Protein AF-A0A354ZJS5-F1 (afdb_monomer)

pLDDT: mean 84.01, std 10.74, range [46.81, 97.19]

Structure (mmCIF, N/CA/C/O backbone):
data_AF-A0A354ZJS5-F1
#
_entry.id   AF-A0A354ZJS5-F1
#
loop_
_atom_site.group_PDB
_atom_site.id
_atom_site.type_symbol
_atom_site.label_atom_id
_atom_site.label_alt_id
_atom_site.label_comp_id
_atom_site.label_asym_id
_atom_site.label_entity_id
_atom_site.label_seq_id
_atom_site.pdbx_PDB_ins_code
_atom_site.Cartn_x
_atom_site.Cartn_y
_atom_site.Cartn_z
_atom_site.occupancy
_atom_site.B_iso_or_equiv
_atom_site.auth_seq_id
_atom_site.auth_comp_id
_atom_site.auth_asym_id
_atom_site.auth_atom_id
_atom_site.pdbx_PDB_model_num
ATOM 1 N N . GLY A 1 1 ? -18.688 -7.301 24.004 1.00 86.00 1 GLY A N 1
ATOM 2 C CA . GLY A 1 1 ? -18.800 -6.478 22.784 1.00 86.00 1 GLY A CA 1
ATOM 3 C C . GLY A 1 1 ? -17.696 -5.443 22.706 1.00 86.00 1 GLY A C 1
ATOM 4 O O . GLY A 1 1 ? -16.745 -5.647 21.969 1.00 86.00 1 GLY A O 1
ATOM 5 N N . LEU A 1 2 ? -17.778 -4.375 23.506 1.00 87.94 2 LEU A N 1
ATOM 6 C CA . LEU A 1 2 ? -16.894 -3.200 23.399 1.00 87.94 2 LEU A CA 1
ATOM 7 C C . LEU A 1 2 ? -15.393 -3.499 23.567 1.00 87.94 2 LEU A C 1
ATOM 9 O O . LEU A 1 2 ? -14.590 -3.018 22.778 1.00 87.94 2 LEU A O 1
ATOM 13 N N . ASN A 1 3 ? -15.011 -4.369 24.509 1.00 90.00 3 ASN A N 1
ATOM 14 C CA . ASN A 1 3 ? -13.605 -4.773 24.664 1.00 90.00 3 ASN A CA 1
ATOM 15 C C . ASN A 1 3 ? -13.059 -5.526 23.438 1.00 90.00 3 ASN A C 1
ATOM 17 O O . ASN A 1 3 ? -11.887 -5.390 23.106 1.00 90.00 3 ASN A O 1
ATOM 21 N N . GLN A 1 4 ? -13.902 -6.301 22.745 1.00 92.38 4 GLN A N 1
ATOM 22 C CA . GLN A 1 4 ? -13.504 -6.960 21.498 1.00 92.38 4 GLN A CA 1
ATOM 23 C C . GLN A 1 4 ? -13.421 -5.952 20.349 1.00 92.38 4 GLN A C 1
ATOM 25 O O . GLN A 1 4 ? -12.479 -6.008 19.574 1.00 92.38 4 GLN A O 1
ATOM 30 N N . ALA A 1 5 ? -14.358 -5.006 20.270 1.00 92.56 5 ALA A N 1
ATOM 31 C CA . ALA A 1 5 ? -14.313 -3.923 19.291 1.00 92.56 5 ALA A CA 1
ATOM 32 C C . ALA A 1 5 ? -13.047 -3.058 19.429 1.00 92.56 5 ALA A C 1
ATOM 34 O O . ALA A 1 5 ? -12.446 -2.692 18.425 1.00 92.56 5 ALA A O 1
ATOM 35 N N . SER A 1 6 ? -12.607 -2.785 20.663 1.00 93.31 6 SER A N 1
ATOM 36 C CA . SER A 1 6 ? -11.348 -2.079 20.930 1.00 93.31 6 SER A CA 1
ATOM 37 C C . SER A 1 6 ? -10.135 -2.870 20.426 1.00 93.31 6 SER A C 1
ATOM 39 O O . SER A 1 6 ? -9.299 -2.314 19.720 1.00 93.31 6 SER A O 1
ATOM 41 N N . ARG A 1 7 ? -10.083 -4.187 20.682 1.00 94.69 7 ARG A N 1
ATOM 42 C CA . ARG A 1 7 ? -9.035 -5.062 20.123 1.00 94.69 7 ARG A CA 1
ATOM 43 C C . ARG A 1 7 ? -9.043 -5.078 18.595 1.00 94.69 7 ARG A C 1
ATOM 45 O O . ARG A 1 7 ? -8.008 -4.853 17.991 1.00 94.69 7 ARG A O 1
ATOM 52 N N . ASN A 1 8 ? -10.212 -5.230 17.974 1.00 92.62 8 ASN A N 1
ATOM 53 C CA . ASN A 1 8 ? -10.334 -5.190 16.515 1.00 92.62 8 ASN A CA 1
ATOM 54 C C . ASN A 1 8 ? -9.841 -3.850 15.931 1.00 92.62 8 ASN A C 1
ATOM 56 O O . ASN A 1 8 ? -9.235 -3.822 14.864 1.00 92.62 8 ASN A O 1
ATOM 60 N N . ALA A 1 9 ? -10.110 -2.732 16.616 1.00 93.75 9 ALA A N 1
ATOM 61 C CA . ALA A 1 9 ? -9.612 -1.419 16.215 1.00 93.75 9 ALA A CA 1
ATOM 62 C C . ALA A 1 9 ? -8.082 -1.314 16.355 1.00 93.75 9 ALA A C 1
ATOM 64 O O . ALA A 1 9 ? -7.443 -0.741 15.478 1.00 93.75 9 ALA A O 1
ATOM 65 N N . GLN A 1 10 ? -7.495 -1.898 17.407 1.00 95.12 10 GLN A N 1
ATOM 66 C CA . GLN A 1 10 ? -6.039 -1.983 17.590 1.00 95.12 10 GLN A CA 1
ATOM 67 C C . GLN A 1 10 ? -5.378 -2.838 16.502 1.00 95.12 10 GLN A C 1
ATOM 69 O O . GLN A 1 10 ? -4.413 -2.385 15.894 1.00 95.12 10 GLN A O 1
ATOM 74 N N . ASP A 1 11 ? -5.940 -4.009 16.189 1.00 95.38 11 ASP A N 1
ATOM 75 C CA . ASP A 1 11 ? -5.469 -4.863 15.089 1.00 95.38 11 ASP A CA 1
ATOM 76 C C . ASP A 1 11 ? -5.532 -4.112 13.748 1.00 95.38 11 ASP A C 1
ATOM 78 O O . ASP A 1 11 ? -4.621 -4.191 12.924 1.00 95.38 11 ASP A O 1
ATOM 82 N N . GLY A 1 12 ? -6.592 -3.318 13.558 1.00 93.62 12 GLY A N 1
ATOM 83 C CA . GLY A 1 12 ? -6.738 -2.398 12.436 1.00 93.62 12 GLY A CA 1
ATOM 84 C C . GLY A 1 12 ? -5.621 -1.358 12.354 1.00 93.62 12 GLY A C 1
ATOM 85 O O . GLY A 1 12 ? -5.072 -1.144 11.276 1.00 93.62 12 GLY A O 1
ATOM 86 N N . ILE A 1 13 ? -5.252 -0.734 13.477 1.00 95.12 13 ILE A N 1
ATOM 87 C CA . ILE A 1 13 ? -4.124 0.208 13.535 1.00 95.12 13 ILE A CA 1
ATOM 88 C C . ILE A 1 13 ? -2.819 -0.503 13.172 1.00 95.12 13 ILE A C 1
ATOM 90 O O . ILE A 1 13 ? -2.079 0.010 12.338 1.00 95.12 13 ILE A O 1
ATOM 94 N N . SER A 1 14 ? -2.549 -1.684 13.734 1.00 96.50 14 SER A N 1
ATOM 95 C CA . SER A 1 14 ? -1.330 -2.440 13.425 1.00 96.50 14 SER A CA 1
ATOM 96 C C . SER A 1 14 ? -1.227 -2.790 11.940 1.00 96.50 14 SER A C 1
ATOM 98 O O . SER A 1 14 ? -0.174 -2.585 11.342 1.00 96.50 14 SER A O 1
ATOM 100 N N . LEU A 1 15 ? -2.329 -3.223 11.318 1.00 94.62 15 LEU A N 1
ATOM 101 C CA . LEU A 1 15 ? -2.391 -3.465 9.874 1.00 94.62 15 LEU A CA 1
ATOM 102 C C . LEU A 1 15 ? -2.063 -2.196 9.075 1.00 94.62 15 LEU A C 1
ATOM 104 O O . LEU A 1 15 ? -1.259 -2.234 8.142 1.00 94.62 15 LEU A O 1
ATOM 108 N N . LEU A 1 16 ? -2.673 -1.064 9.439 1.00 94.06 16 LEU A N 1
ATOM 109 C CA . LEU A 1 16 ? -2.451 0.205 8.744 1.00 94.06 16 LEU A CA 1
ATOM 110 C C . LEU A 1 16 ? -1.022 0.724 8.915 1.00 94.06 16 LEU A C 1
ATOM 112 O O . LEU A 1 16 ? -0.477 1.288 7.972 1.00 94.06 16 LEU A O 1
ATOM 116 N N . GLN A 1 17 ? -0.402 0.500 10.074 1.00 95.62 17 GLN A N 1
ATOM 117 C CA . GLN A 1 17 ? 0.999 0.841 10.322 1.00 95.62 17 GLN A CA 1
ATOM 118 C C . GLN A 1 17 ? 1.952 -0.014 9.481 1.00 95.62 17 GLN A C 1
ATOM 120 O O . GLN A 1 17 ? 2.932 0.511 8.958 1.00 95.62 17 GLN A O 1
ATOM 125 N N . THR A 1 18 ? 1.656 -1.306 9.291 1.00 96.00 18 THR A N 1
ATOM 126 C CA . THR A 1 18 ? 2.422 -2.160 8.367 1.00 96.00 18 THR A CA 1
ATOM 127 C C . THR A 1 18 ? 2.348 -1.626 6.936 1.00 96.00 18 THR A C 1
ATOM 129 O O . THR A 1 18 ? 3.382 -1.475 6.285 1.00 96.00 18 THR A O 1
ATOM 132 N N . ALA A 1 19 ? 1.149 -1.271 6.463 1.00 94.56 19 ALA A N 1
ATOM 133 C CA . ALA A 1 19 ? 0.982 -0.669 5.142 1.00 94.56 19 ALA A CA 1
ATOM 134 C C . ALA A 1 19 ? 1.698 0.688 5.024 1.00 94.56 19 ALA A C 1
ATOM 136 O O . ALA A 1 19 ? 2.380 0.943 4.034 1.00 94.56 19 ALA A O 1
ATOM 137 N N . GLU A 1 20 ? 1.586 1.558 6.030 1.00 94.88 20 GLU A N 1
ATOM 138 C CA . GLU A 1 20 ? 2.219 2.877 6.002 1.00 94.88 20 GLU A CA 1
ATOM 139 C C . GLU A 1 20 ? 3.751 2.803 6.035 1.00 94.88 20 GLU A C 1
ATOM 141 O O . GLU A 1 20 ? 4.402 3.558 5.311 1.00 94.88 20 GLU A O 1
ATOM 146 N N . GLY A 1 21 ? 4.329 1.864 6.790 1.00 96.06 21 GLY A N 1
ATOM 147 C CA . GLY A 1 21 ? 5.772 1.610 6.783 1.00 96.06 21 GLY A CA 1
ATOM 148 C C . GLY A 1 21 ? 6.278 1.193 5.399 1.00 96.06 21 GLY A C 1
ATOM 149 O O . GLY A 1 21 ? 7.235 1.770 4.886 1.00 96.06 21 GLY A O 1
ATOM 150 N N . ALA A 1 22 ? 5.579 0.270 4.736 1.00 95.88 22 ALA A N 1
ATOM 151 C CA . ALA A 1 22 ? 5.908 -0.135 3.368 1.00 95.88 22 ALA A CA 1
ATOM 152 C C . ALA A 1 22 ? 5.774 1.023 2.354 1.00 95.88 22 ALA A C 1
ATOM 154 O O . ALA A 1 22 ? 6.604 1.187 1.453 1.00 95.88 22 ALA A O 1
ATOM 155 N N . LEU A 1 23 ? 4.767 1.887 2.519 1.00 95.31 23 LEU A N 1
ATOM 156 C CA . LEU A 1 23 ? 4.601 3.080 1.681 1.00 95.31 23 LEU A CA 1
ATOM 157 C C . LEU A 1 23 ? 5.647 4.161 1.960 1.00 95.31 23 LEU A C 1
ATOM 159 O O . LEU A 1 23 ? 5.976 4.936 1.060 1.00 95.31 23 LEU A O 1
ATOM 163 N N . GLN A 1 24 ? 6.185 4.230 3.176 1.00 96.00 24 GLN A N 1
ATOM 164 C CA . GLN A 1 24 ? 7.304 5.108 3.491 1.00 96.00 24 GLN A CA 1
ATOM 165 C C . GLN A 1 24 ? 8.573 4.672 2.750 1.00 96.00 24 GLN A C 1
ATOM 167 O O . GLN A 1 24 ? 9.229 5.525 2.153 1.00 96.00 24 GLN A O 1
ATOM 172 N N . GLU A 1 25 ? 8.870 3.372 2.700 1.00 96.25 25 GLU A N 1
ATOM 173 C CA . GLU A 1 25 ? 9.986 2.849 1.899 1.00 96.25 25 GLU A CA 1
ATOM 174 C C . GLU A 1 25 ? 9.776 3.102 0.403 1.00 96.25 25 GLU A C 1
ATOM 176 O O . GLU A 1 25 ? 10.657 3.636 -0.273 1.00 96.25 25 GLU A O 1
ATOM 181 N N . THR A 1 26 ? 8.565 2.848 -0.103 1.00 94.75 26 THR A N 1
ATOM 182 C CA . THR A 1 26 ? 8.203 3.155 -1.498 1.00 94.75 26 THR A CA 1
ATOM 183 C C . THR A 1 26 ? 8.409 4.640 -1.819 1.00 94.75 26 THR A C 1
ATOM 185 O O . THR A 1 26 ? 8.944 4.987 -2.872 1.00 94.75 26 THR A O 1
ATOM 188 N N . HIS A 1 27 ? 8.036 5.540 -0.901 1.00 95.69 27 HIS A N 1
ATOM 189 C CA . HIS A 1 27 ? 8.258 6.977 -1.059 1.00 95.69 27 HIS A CA 1
ATOM 190 C C . HIS A 1 27 ? 9.752 7.326 -1.117 1.00 95.69 27 HIS A C 1
ATOM 192 O O . HIS A 1 27 ? 10.157 8.084 -1.997 1.00 95.69 27 HIS A O 1
ATOM 198 N N . SER A 1 28 ? 10.577 6.766 -0.228 1.00 97.19 28 SER A N 1
ATOM 199 C CA . SER A 1 28 ? 12.034 6.970 -0.231 1.00 97.19 28 SER A CA 1
ATOM 200 C C . SER A 1 28 ? 12.675 6.486 -1.536 1.00 97.19 28 SER A C 1
ATOM 202 O O . SER A 1 28 ? 13.492 7.197 -2.124 1.00 97.19 28 SER A O 1
ATOM 204 N N . ILE A 1 29 ? 12.249 5.325 -2.044 1.00 95.81 29 ILE A N 1
ATOM 205 C CA . ILE A 1 29 ? 12.716 4.786 -3.326 1.00 95.81 29 ILE A CA 1
ATOM 206 C C . ILE A 1 29 ? 12.316 5.705 -4.485 1.00 95.81 29 ILE A C 1
ATOM 208 O O . ILE A 1 29 ? 13.142 6.010 -5.344 1.00 95.81 29 ILE A O 1
ATOM 212 N N . LEU A 1 30 ? 11.078 6.202 -4.503 1.00 94.56 30 LEU A N 1
ATOM 213 C CA . LEU A 1 30 ? 10.619 7.141 -5.529 1.00 94.56 30 LEU A CA 1
ATOM 214 C C . LEU A 1 30 ? 11.406 8.458 -5.509 1.00 94.56 30 LEU A C 1
ATOM 216 O O . LEU A 1 30 ? 11.734 8.983 -6.573 1.00 94.56 30 LEU A O 1
ATOM 220 N N . GLN A 1 31 ? 11.755 8.977 -4.328 1.00 96.69 31 GLN A N 1
ATOM 221 C CA . GLN A 1 31 ? 12.630 10.150 -4.225 1.00 96.69 31 GLN A CA 1
ATOM 222 C C . GLN A 1 31 ? 14.022 9.855 -4.789 1.00 96.69 31 GLN A C 1
ATOM 224 O O . GLN A 1 31 ? 14.535 10.647 -5.578 1.00 96.69 31 GLN A O 1
ATOM 229 N N . ARG A 1 32 ? 14.595 8.685 -4.486 1.00 96.94 32 ARG A N 1
ATOM 230 C CA . ARG A 1 32 ? 15.877 8.266 -5.063 1.00 96.94 32 ARG A CA 1
ATOM 231 C C . ARG A 1 32 ? 15.808 8.136 -6.588 1.00 96.94 32 ARG A C 1
ATOM 233 O O . ARG A 1 32 ? 16.681 8.645 -7.284 1.00 96.94 32 ARG A O 1
ATOM 240 N N . MET A 1 33 ? 14.748 7.535 -7.132 1.00 93.88 33 MET A N 1
ATOM 241 C CA . MET A 1 33 ? 14.539 7.478 -8.586 1.00 93.88 33 MET A CA 1
ATOM 242 C C . MET A 1 33 ? 14.420 8.875 -9.202 1.00 93.88 33 MET A C 1
ATOM 244 O O . MET A 1 33 ? 14.921 9.107 -10.300 1.00 93.88 33 MET A O 1
ATOM 248 N N . ARG A 1 34 ? 13.782 9.821 -8.503 1.00 94.94 34 ARG A N 1
ATOM 249 C CA . ARG A 1 34 ? 13.685 11.216 -8.948 1.00 94.94 34 ARG A CA 1
ATOM 250 C C . ARG A 1 34 ? 15.055 11.886 -8.997 1.00 94.94 34 ARG A C 1
ATOM 252 O O . ARG A 1 34 ? 15.329 12.590 -9.962 1.00 94.94 34 ARG A O 1
ATOM 259 N N . GLU A 1 35 ? 15.910 11.669 -8.000 1.00 95.50 35 GLU A N 1
ATOM 260 C CA . GLU A 1 35 ? 17.292 12.171 -8.006 1.00 95.50 35 GLU A CA 1
ATOM 261 C C . GLU A 1 35 ? 18.072 11.646 -9.214 1.00 95.50 35 GLU A C 1
ATOM 263 O O . GLU A 1 35 ? 18.680 12.428 -9.942 1.00 95.50 35 GLU A O 1
ATOM 268 N N . LEU A 1 36 ? 17.989 10.339 -9.471 1.00 93.81 36 LEU A N 1
ATOM 269 C CA . LEU A 1 36 ? 18.627 9.693 -10.619 1.00 93.81 36 LEU A CA 1
ATOM 270 C C . LEU A 1 36 ? 18.089 10.224 -11.952 1.00 93.81 36 LEU A C 1
ATOM 272 O O . LEU A 1 36 ? 18.859 10.491 -12.872 1.00 93.81 36 LEU A O 1
ATOM 276 N N . ALA A 1 37 ? 16.776 10.440 -12.053 1.00 92.06 37 ALA A N 1
ATOM 277 C CA . ALA A 1 37 ? 16.166 11.031 -13.238 1.00 92.06 37 ALA A CA 1
ATOM 278 C C . ALA A 1 37 ? 16.632 12.481 -13.453 1.00 92.06 37 ALA A C 1
ATOM 280 O O . ALA A 1 37 ? 16.954 12.853 -14.575 1.00 92.06 37 ALA A O 1
ATOM 281 N N . VAL A 1 38 ? 16.748 13.288 -12.393 1.00 93.75 38 VAL A N 1
ATOM 282 C CA . VAL A 1 38 ? 17.302 14.653 -12.472 1.00 93.75 38 VAL A CA 1
ATOM 283 C C . VAL A 1 38 ? 18.774 14.634 -12.885 1.00 93.75 38 VAL A C 1
ATOM 285 O O . VAL A 1 38 ? 19.176 15.434 -13.727 1.00 93.75 38 VAL A O 1
ATOM 288 N N . GLN A 1 39 ? 19.568 13.703 -12.354 1.00 93.38 39 GLN A N 1
ATOM 289 C CA . GLN A 1 39 ? 20.956 13.514 -12.770 1.00 93.38 39 GLN A CA 1
ATOM 290 C C . GLN A 1 39 ? 21.035 13.151 -14.260 1.00 93.38 39 GLN A C 1
ATOM 292 O O . GLN A 1 39 ? 21.781 13.784 -15.004 1.00 93.38 39 GLN A O 1
ATOM 297 N N . SER A 1 40 ? 20.220 12.194 -14.712 1.00 91.69 40 SER A N 1
ATOM 298 C CA . SER A 1 40 ? 20.164 11.767 -16.115 1.00 91.69 40 SER A CA 1
ATOM 299 C C . SER A 1 40 ? 19.605 12.841 -17.058 1.00 91.69 40 SER A C 1
ATOM 301 O O . SER A 1 40 ? 19.876 12.811 -18.258 1.00 91.69 40 SER A O 1
ATOM 303 N N . ALA A 1 41 ? 18.841 13.811 -16.545 1.00 91.06 41 ALA A N 1
ATOM 304 C CA . ALA A 1 41 ? 18.304 14.924 -17.329 1.00 91.06 41 ALA A CA 1
ATOM 305 C C . ALA A 1 41 ? 19.359 15.980 -17.689 1.00 91.06 41 ALA A C 1
ATOM 307 O O . ALA A 1 41 ? 19.122 16.776 -18.595 1.00 91.06 41 ALA A O 1
ATOM 308 N N . SER A 1 42 ? 20.515 15.991 -17.018 1.00 89.06 42 SER A N 1
ATOM 309 C CA . SER A 1 42 ? 21.598 16.922 -17.337 1.00 89.06 42 SER A CA 1
ATOM 310 C C . SER A 1 42 ? 22.260 16.580 -18.676 1.00 89.06 42 SER A C 1
ATOM 312 O O . SER A 1 42 ? 22.568 15.422 -18.966 1.00 89.06 42 SER A O 1
ATOM 314 N N . ASP A 1 43 ? 22.551 17.601 -19.481 1.00 86.69 43 ASP A N 1
ATOM 315 C CA . ASP A 1 43 ? 23.244 17.449 -20.769 1.00 86.69 43 ASP A CA 1
ATOM 316 C C . ASP A 1 43 ? 24.741 17.131 -20.614 1.00 86.69 43 ASP A C 1
ATOM 318 O O . ASP A 1 43 ? 25.397 16.727 -21.568 1.00 86.69 43 ASP A O 1
ATOM 322 N N . THR A 1 44 ? 25.288 17.273 -19.404 1.00 87.00 44 THR A N 1
ATOM 323 C CA . THR A 1 44 ? 26.682 16.924 -19.085 1.00 87.00 44 THR A CA 1
ATOM 324 C C . THR A 1 44 ? 26.923 15.420 -18.945 1.00 87.00 44 THR A C 1
ATOM 326 O O . THR A 1 44 ? 28.072 15.005 -18.832 1.00 87.00 44 THR A O 1
ATOM 329 N N . VAL A 1 45 ? 25.859 14.615 -18.874 1.00 89.31 45 VAL A N 1
ATOM 330 C CA . VAL A 1 45 ? 25.923 13.162 -18.666 1.00 89.31 45 VAL A CA 1
ATOM 331 C C . VAL A 1 45 ? 25.974 12.453 -20.019 1.00 89.31 45 VAL A C 1
ATOM 333 O O . VAL A 1 45 ? 25.202 12.775 -20.925 1.00 89.31 45 VAL A O 1
ATOM 336 N N . THR A 1 46 ? 26.887 11.491 -20.169 1.00 89.19 46 THR A N 1
ATOM 337 C CA . THR A 1 46 ? 27.050 10.742 -21.424 1.00 89.19 46 THR A CA 1
ATOM 338 C C . THR A 1 46 ? 25.956 9.688 -21.600 1.00 89.19 46 THR A C 1
ATOM 340 O O . THR A 1 46 ? 25.259 9.327 -20.652 1.00 89.19 46 THR A O 1
ATOM 343 N N . LYS A 1 47 ? 25.781 9.173 -22.821 1.00 86.25 47 LYS A N 1
ATOM 344 C CA . LYS A 1 47 ? 24.794 8.118 -23.100 1.00 86.25 47 LYS A CA 1
ATOM 345 C C . LYS A 1 47 ? 25.078 6.856 -22.283 1.00 86.25 47 LYS A C 1
ATOM 347 O O . LYS A 1 47 ? 24.150 6.233 -21.772 1.00 86.25 47 LYS A O 1
ATOM 352 N N . GLU A 1 48 ? 26.352 6.505 -22.159 1.00 87.69 48 GLU A N 1
ATOM 353 C CA . GLU A 1 48 ? 26.840 5.368 -21.390 1.00 87.69 48 GLU A CA 1
ATOM 354 C C . GLU A 1 48 ? 26.510 5.543 -19.903 1.00 87.69 48 GLU A C 1
ATOM 356 O O . GLU A 1 48 ? 25.931 4.644 -19.295 1.00 87.69 48 GLU A O 1
ATOM 361 N N . ASP A 1 49 ? 26.757 6.730 -19.343 1.00 89.75 49 ASP A N 1
ATOM 362 C CA . ASP A 1 49 ? 26.414 7.035 -17.949 1.00 89.75 49 ASP A CA 1
ATOM 363 C C . ASP A 1 49 ? 24.897 6.969 -17.710 1.00 89.75 49 ASP A C 1
ATOM 365 O O . ASP A 1 49 ? 24.445 6.398 -16.715 1.00 89.75 49 ASP A O 1
ATOM 369 N N . ARG A 1 50 ? 24.081 7.494 -18.640 1.00 87.56 50 ARG A N 1
ATOM 370 C CA . ARG A 1 50 ? 22.614 7.387 -18.543 1.00 87.56 50 ARG A CA 1
ATOM 371 C C . ARG A 1 50 ? 22.141 5.931 -18.587 1.00 87.56 50 ARG A C 1
ATOM 373 O O . ARG A 1 50 ? 21.138 5.603 -17.956 1.00 87.56 50 ARG A O 1
ATOM 380 N N . ALA A 1 51 ? 22.840 5.055 -19.310 1.00 85.62 51 ALA A N 1
ATOM 381 C CA . ALA A 1 51 ? 22.527 3.629 -19.341 1.00 85.62 51 ALA A CA 1
ATOM 382 C C . ALA A 1 51 ? 22.839 2.935 -18.002 1.00 85.62 51 ALA A C 1
ATOM 384 O O . ALA A 1 51 ? 22.080 2.062 -17.583 1.00 85.62 51 ALA A O 1
ATOM 385 N N . GLU A 1 52 ? 23.896 3.339 -17.294 1.00 88.50 52 GLU A N 1
ATOM 386 C CA . GLU A 1 52 ? 24.172 2.834 -15.940 1.00 88.50 52 GLU A CA 1
ATOM 387 C C . GLU A 1 52 ? 23.151 3.355 -14.918 1.00 88.50 52 GLU A C 1
ATOM 389 O O . GLU A 1 52 ? 22.615 2.571 -14.133 1.00 88.50 52 GLU A O 1
ATOM 394 N N . ILE A 1 53 ? 22.783 4.640 -14.988 1.00 89.25 53 ILE A N 1
ATOM 395 C CA . ILE A 1 53 ? 21.709 5.208 -14.154 1.00 89.25 53 ILE A CA 1
ATOM 396 C C . ILE A 1 53 ? 20.388 4.461 -14.391 1.00 89.25 53 ILE A C 1
ATOM 398 O O . ILE A 1 53 ? 19.661 4.155 -13.445 1.00 89.25 53 ILE A O 1
ATOM 402 N N . GLN A 1 54 ? 20.082 4.109 -15.642 1.00 86.81 54 GLN A N 1
ATOM 403 C CA . GLN A 1 54 ? 18.892 3.329 -15.977 1.00 86.81 54 GLN A CA 1
ATOM 404 C C . GLN A 1 54 ? 18.874 1.961 -15.287 1.00 86.81 54 GLN A C 1
ATOM 406 O O . GLN A 1 54 ? 17.807 1.507 -14.873 1.00 86.81 54 GLN A O 1
ATOM 411 N N . LYS A 1 55 ? 20.025 1.296 -15.130 1.00 86.06 55 LYS A N 1
ATOM 412 C CA . LYS A 1 55 ? 20.091 0.023 -14.396 1.00 86.06 55 LYS A CA 1
ATOM 413 C C . LYS A 1 55 ? 19.722 0.208 -12.926 1.00 86.06 55 LYS A C 1
ATOM 415 O O . LYS A 1 55 ? 18.987 -0.619 -12.391 1.00 86.06 55 LYS A O 1
ATOM 420 N N . GLU A 1 56 ? 20.167 1.296 -12.296 1.00 92.56 56 GLU A N 1
ATOM 421 C CA . GLU A 1 56 ? 19.778 1.633 -10.919 1.00 92.56 56 GLU A CA 1
ATOM 422 C C . GLU A 1 56 ? 18.268 1.909 -10.834 1.00 92.56 56 GLU A C 1
ATOM 424 O O . GLU A 1 56 ? 17.585 1.323 -9.998 1.00 92.56 56 GLU A O 1
ATOM 429 N N . VAL A 1 57 ? 17.708 2.699 -11.757 1.00 88.75 57 VAL A N 1
ATOM 430 C CA . VAL A 1 57 ? 16.254 2.954 -11.829 1.00 88.75 57 VAL A CA 1
ATOM 431 C C . VAL A 1 57 ? 15.453 1.658 -12.022 1.00 88.75 57 VAL A C 1
ATOM 433 O O . VAL A 1 57 ? 14.417 1.467 -11.378 1.00 88.75 57 VAL A O 1
ATOM 436 N N . ASN A 1 58 ? 15.939 0.728 -12.847 1.00 86.12 58 ASN A N 1
ATOM 437 C CA . ASN A 1 58 ? 15.307 -0.579 -13.041 1.00 86.12 58 ASN A CA 1
ATOM 438 C C . ASN A 1 58 ? 15.329 -1.416 -11.754 1.00 86.12 58 ASN A C 1
ATOM 440 O O . ASN A 1 58 ? 14.312 -2.012 -11.398 1.00 86.12 58 ASN A O 1
ATOM 444 N N . ALA A 1 59 ? 16.452 -1.435 -11.031 1.00 86.44 59 ALA A N 1
ATOM 445 C CA . ALA A 1 59 ? 16.563 -2.144 -9.757 1.00 86.44 59 ALA A CA 1
ATOM 446 C C . ALA A 1 59 ? 15.609 -1.567 -8.697 1.00 86.44 59 ALA A C 1
ATOM 448 O O . ALA A 1 59 ? 14.905 -2.315 -8.024 1.00 86.44 59 ALA A O 1
ATOM 449 N N . LEU A 1 60 ? 15.514 -0.238 -8.607 1.00 92.12 60 LEU A N 1
ATOM 450 C CA . LEU A 1 60 ? 14.576 0.443 -7.709 1.00 92.12 60 LEU A CA 1
ATOM 451 C C . LEU A 1 60 ? 13.114 0.146 -8.070 1.00 92.12 60 LEU A C 1
ATOM 453 O O . LEU A 1 60 ? 12.279 -0.039 -7.188 1.00 92.12 60 LEU A O 1
ATOM 457 N N . THR A 1 61 ? 12.802 0.032 -9.360 1.00 88.50 61 THR A N 1
ATOM 458 C CA . THR A 1 61 ? 11.462 -0.351 -9.827 1.00 88.50 61 THR A CA 1
ATOM 459 C C . THR A 1 61 ? 11.106 -1.787 -9.426 1.00 88.50 61 THR A C 1
ATOM 461 O O . THR A 1 61 ? 9.978 -2.052 -9.007 1.00 88.50 61 THR A O 1
ATOM 464 N N . ILE A 1 62 ? 12.064 -2.717 -9.515 1.00 86.50 62 ILE A N 1
ATOM 465 C CA . ILE A 1 62 ? 11.890 -4.094 -9.027 1.00 86.50 62 ILE A CA 1
ATOM 466 C C . ILE A 1 62 ? 11.637 -4.092 -7.519 1.00 86.50 62 ILE A C 1
ATOM 468 O O . ILE A 1 62 ? 10.742 -4.797 -7.057 1.00 86.50 62 ILE A O 1
ATOM 472 N N . GLU A 1 63 ? 12.364 -3.269 -6.765 1.00 91.00 63 GLU A N 1
ATOM 473 C CA . GLU A 1 63 ? 12.176 -3.168 -5.319 1.00 91.00 63 GLU A CA 1
ATOM 474 C C . GLU A 1 63 ? 10.794 -2.608 -4.947 1.00 91.00 63 GLU A C 1
ATOM 476 O O . GLU A 1 63 ? 10.137 -3.156 -4.065 1.00 91.00 63 GLU A O 1
ATOM 481 N N . ILE A 1 64 ? 10.282 -1.598 -5.665 1.00 91.19 64 ILE A N 1
ATOM 482 C CA . ILE A 1 64 ? 8.896 -1.118 -5.492 1.00 91.19 64 ILE A CA 1
ATOM 483 C C . ILE A 1 64 ? 7.895 -2.258 -5.721 1.00 91.19 64 ILE A C 1
ATOM 485 O O . ILE A 1 64 ? 6.962 -2.433 -4.934 1.00 91.19 64 ILE A O 1
ATOM 489 N N . ARG A 1 65 ? 8.087 -3.054 -6.782 1.00 87.75 65 ARG A N 1
ATOM 490 C CA . ARG A 1 65 ? 7.217 -4.202 -7.070 1.00 87.75 65 ARG A CA 1
ATOM 491 C C . ARG A 1 65 ? 7.259 -5.223 -5.937 1.00 87.75 65 ARG A C 1
ATOM 493 O O . ARG A 1 65 ? 6.200 -5.637 -5.479 1.00 87.75 65 ARG A O 1
ATOM 500 N N . ARG A 1 66 ? 8.455 -5.563 -5.451 1.00 88.62 66 ARG A N 1
ATOM 501 C CA . ARG A 1 66 ? 8.659 -6.486 -4.330 1.00 88.62 66 ARG A CA 1
ATOM 502 C C . ARG A 1 66 ? 7.950 -6.001 -3.065 1.00 88.62 66 ARG A C 1
ATOM 504 O O . ARG A 1 66 ? 7.228 -6.766 -2.439 1.00 88.62 66 ARG A O 1
ATOM 511 N N . ILE A 1 67 ? 8.087 -4.721 -2.712 1.00 92.56 67 ILE A N 1
ATOM 512 C CA . ILE A 1 67 ? 7.370 -4.133 -1.569 1.00 92.56 67 ILE A CA 1
ATOM 513 C C . ILE A 1 67 ? 5.854 -4.259 -1.766 1.00 92.56 67 ILE A C 1
ATOM 515 O O . ILE A 1 67 ? 5.148 -4.645 -0.837 1.00 92.56 67 ILE A O 1
ATOM 519 N N . SER A 1 68 ? 5.340 -3.984 -2.965 1.00 90.25 68 SER A N 1
ATOM 520 C CA . SER A 1 68 ? 3.906 -4.097 -3.251 1.00 90.25 68 SER A CA 1
ATOM 521 C C . SER A 1 68 ? 3.378 -5.537 -3.136 1.00 90.25 68 SER A C 1
ATOM 523 O O . SER A 1 68 ? 2.292 -5.732 -2.586 1.00 90.25 68 SER A O 1
ATOM 525 N N . THR A 1 69 ? 4.130 -6.541 -3.603 1.00 88.50 69 THR A N 1
ATOM 526 C CA . THR A 1 69 ? 3.696 -7.952 -3.621 1.00 88.50 69 THR A CA 1
ATOM 527 C C . THR A 1 69 ? 3.922 -8.694 -2.309 1.00 88.50 69 THR A C 1
ATOM 529 O O . THR A 1 69 ? 3.125 -9.571 -1.968 1.00 88.50 69 THR A O 1
ATOM 532 N N . ASP A 1 70 ? 4.989 -8.353 -1.584 1.00 90.75 70 ASP A N 1
ATOM 533 C CA . ASP A 1 70 ? 5.430 -9.079 -0.388 1.00 90.75 70 ASP A CA 1
ATOM 534 C C . ASP A 1 70 ? 4.881 -8.464 0.907 1.00 90.75 70 ASP A C 1
ATOM 536 O O . ASP A 1 70 ? 4.924 -9.100 1.959 1.00 90.75 70 ASP A O 1
ATOM 540 N N . THR A 1 71 ? 4.366 -7.227 0.867 1.00 93.56 71 THR A N 1
ATOM 541 C CA . THR A 1 71 ? 3.777 -6.592 2.054 1.00 93.56 71 THR A CA 1
ATOM 542 C C . THR A 1 71 ? 2.446 -7.250 2.398 1.00 93.56 71 THR A C 1
ATOM 544 O O . THR A 1 71 ? 1.407 -6.989 1.778 1.00 93.56 71 THR A O 1
ATOM 547 N N . GLU A 1 72 ? 2.475 -8.059 3.452 1.00 93.25 72 GLU A N 1
ATOM 548 C CA . GLU A 1 72 ? 1.307 -8.727 4.002 1.00 93.25 72 GLU A CA 1
ATOM 549 C C . GLU A 1 72 ? 1.150 -8.507 5.509 1.00 93.25 72 GLU A C 1
ATOM 551 O O . GLU A 1 72 ? 2.113 -8.327 6.253 1.00 93.25 72 GLU A O 1
ATOM 556 N N . PHE A 1 73 ? -0.097 -8.557 5.969 1.00 94.44 73 PHE A N 1
ATOM 557 C CA . PHE A 1 73 ? -0.436 -8.638 7.384 1.00 94.44 73 PHE A CA 1
ATOM 558 C C . PHE A 1 73 ? -1.408 -9.792 7.580 1.00 94.44 73 PHE A C 1
ATOM 560 O O . PHE A 1 73 ? -2.477 -9.815 6.969 1.00 94.44 73 PHE A O 1
ATOM 567 N N . ASN A 1 74 ? -1.043 -10.758 8.426 1.00 91.25 74 ASN A N 1
ATOM 568 C CA . ASN A 1 74 ? -1.845 -11.961 8.667 1.00 91.25 74 ASN A CA 1
ATOM 569 C C . ASN A 1 74 ? -2.290 -12.632 7.347 1.00 91.25 74 ASN A C 1
ATOM 571 O O . ASN A 1 74 ? -3.487 -12.788 7.099 1.00 91.25 74 ASN A O 1
ATOM 575 N N . THR A 1 75 ? -1.311 -12.919 6.474 1.00 91.25 75 THR A N 1
ATOM 576 C CA . THR A 1 75 ? -1.461 -13.526 5.132 1.00 91.25 75 THR A CA 1
ATOM 577 C C . THR A 1 75 ? -2.344 -12.754 4.144 1.00 91.25 75 THR A C 1
ATOM 579 O O . THR A 1 75 ? -2.773 -13.301 3.129 1.00 91.25 75 THR A O 1
ATOM 582 N N . GLN A 1 76 ? -2.686 -11.500 4.441 1.00 89.56 76 GLN A N 1
ATOM 583 C CA . GLN A 1 76 ? -3.433 -10.633 3.535 1.00 89.56 76 GLN A CA 1
ATOM 584 C C . GLN A 1 76 ? -2.485 -9.626 2.907 1.00 89.56 76 GLN A C 1
ATOM 586 O O . GLN A 1 76 ? -1.861 -8.839 3.619 1.00 89.56 76 GLN A O 1
ATOM 591 N N . ARG A 1 77 ? -2.421 -9.620 1.575 1.00 90.94 77 ARG A N 1
ATOM 592 C CA . ARG A 1 77 ? -1.687 -8.608 0.815 1.00 90.94 77 ARG A CA 1
ATOM 593 C C . ARG A 1 77 ? -2.380 -7.260 0.935 1.00 90.94 77 ARG A C 1
ATOM 595 O O . ARG A 1 77 ? -3.607 -7.173 0.874 1.00 90.94 77 ARG A O 1
ATOM 602 N N . LEU A 1 78 ? -1.581 -6.220 1.150 1.00 90.12 78 LEU A N 1
ATOM 603 C CA . LEU A 1 78 ? -2.096 -4.885 1.460 1.00 90.12 78 LEU A CA 1
ATOM 604 C C . LEU A 1 78 ? -1.986 -3.919 0.277 1.00 90.12 78 LEU A C 1
ATOM 606 O O . LEU A 1 78 ? -2.846 -3.058 0.118 1.00 90.12 78 LEU A O 1
ATOM 610 N N . LEU A 1 79 ? -0.937 -4.050 -0.543 1.00 89.38 79 LEU A N 1
ATOM 611 C CA . LEU A 1 79 ? -0.530 -3.037 -1.527 1.00 89.38 79 LEU A CA 1
ATOM 612 C C . LEU A 1 79 ? -0.673 -3.480 -2.991 1.00 89.38 79 LEU A C 1
ATOM 614 O O . LEU A 1 79 ? -0.403 -2.690 -3.897 1.00 89.38 79 LEU A O 1
ATOM 618 N N . ASP A 1 80 ? -1.098 -4.718 -3.237 1.00 82.50 80 ASP A N 1
ATOM 619 C CA . ASP A 1 80 ? -1.246 -5.309 -4.575 1.00 82.50 80 ASP A CA 1
ATOM 620 C C . ASP A 1 80 ? -2.571 -4.934 -5.268 1.00 82.50 80 ASP A C 1
ATOM 622 O O . ASP A 1 80 ? -2.798 -5.280 -6.423 1.00 82.50 80 ASP A O 1
ATOM 626 N N . GLY A 1 81 ? -3.455 -4.216 -4.568 1.00 83.38 81 GLY A N 1
ATOM 627 C CA . GLY A 1 81 ? -4.784 -3.848 -5.057 1.00 83.38 81 GLY A CA 1
ATOM 628 C C . GLY A 1 81 ? -5.894 -4.838 -4.711 1.00 83.38 81 GLY A C 1
ATOM 629 O O . GLY A 1 81 ? -7.053 -4.555 -4.997 1.00 83.38 81 GLY A O 1
ATOM 630 N N . SER A 1 82 ? -5.593 -5.959 -4.048 1.00 84.75 82 SER A N 1
ATOM 631 C CA . SER A 1 82 ? -6.617 -6.886 -3.539 1.00 84.75 82 SER A CA 1
ATOM 632 C C . SER A 1 82 ? -7.373 -6.332 -2.317 1.00 84.75 82 SER A C 1
ATOM 634 O O . SER A 1 82 ? -8.469 -6.792 -1.976 1.00 84.75 82 SER A O 1
ATOM 636 N N . PHE A 1 83 ? -6.819 -5.307 -1.663 1.00 84.81 83 PHE A N 1
ATOM 637 C CA . PHE A 1 83 ? -7.314 -4.724 -0.417 1.00 84.81 83 PHE A CA 1
ATOM 638 C C . PHE A 1 83 ? -8.276 -3.537 -0.643 1.00 84.81 83 PHE A C 1
ATOM 640 O O . PHE A 1 83 ? -8.071 -2.437 -0.142 1.00 84.81 83 PHE A O 1
ATOM 647 N N . THR A 1 84 ? -9.355 -3.724 -1.405 1.00 79.94 84 THR A N 1
ATOM 648 C CA . THR A 1 84 ? -10.230 -2.605 -1.819 1.00 79.94 84 THR A CA 1
ATOM 649 C C . THR A 1 84 ? -11.297 -2.207 -0.799 1.00 79.94 84 THR A C 1
ATOM 651 O O . THR A 1 84 ? -11.654 -1.032 -0.708 1.00 79.94 84 THR A O 1
ATOM 654 N N . THR A 1 85 ? -11.846 -3.148 -0.024 1.00 82.19 85 THR A N 1
ATOM 655 C CA . THR A 1 85 ? -12.891 -2.847 0.974 1.00 82.19 85 THR A CA 1
ATOM 656 C C . THR A 1 85 ? -12.903 -3.887 2.092 1.00 82.19 85 THR A C 1
ATOM 658 O O . THR A 1 85 ? -13.680 -4.843 2.079 1.00 82.19 85 THR A O 1
ATOM 661 N N . LYS A 1 86 ? -12.030 -3.718 3.088 1.00 88.06 86 LYS A N 1
ATOM 662 C CA . LYS A 1 86 ? -12.067 -4.517 4.318 1.00 88.06 86 LYS A CA 1
ATOM 663 C C . LYS A 1 86 ? -12.843 -3.784 5.398 1.00 88.06 86 LYS A C 1
ATOM 665 O O . LYS A 1 86 ? -12.743 -2.571 5.542 1.00 88.06 86 LYS A O 1
ATOM 670 N N . THR A 1 87 ? -13.629 -4.533 6.161 1.00 90.12 87 THR A N 1
ATOM 671 C CA . THR A 1 87 ? -14.450 -3.983 7.240 1.00 90.12 87 THR A CA 1
ATOM 672 C C . THR A 1 87 ? -13.829 -4.317 8.587 1.00 90.12 87 THR A C 1
ATOM 674 O O . THR A 1 87 ? -13.604 -5.484 8.894 1.00 90.12 87 THR A O 1
ATOM 677 N N . ILE A 1 88 ? -13.594 -3.293 9.402 1.00 90.19 88 ILE A N 1
ATOM 678 C CA . ILE A 1 88 ? -13.171 -3.417 10.794 1.00 90.19 88 ILE A CA 1
ATOM 679 C C . ILE A 1 88 ? -14.397 -3.165 11.671 1.00 90.19 88 ILE A C 1
ATOM 681 O O . ILE A 1 88 ? -15.000 -2.091 11.626 1.00 90.19 88 ILE A O 1
ATOM 685 N N . HIS A 1 89 ? -14.781 -4.156 12.473 1.00 89.94 89 HIS A N 1
ATOM 686 C CA . HIS A 1 89 ? -15.875 -4.009 13.433 1.00 89.94 89 HIS A CA 1
ATOM 687 C C . HIS A 1 89 ? -15.389 -3.265 14.674 1.00 89.94 89 HIS A C 1
ATOM 689 O O . HIS A 1 89 ? -14.657 -3.823 15.493 1.00 89.94 89 HIS A O 1
ATOM 695 N N . ILE A 1 90 ? -15.832 -2.017 14.807 1.00 89.19 90 ILE A N 1
ATOM 696 C CA . ILE A 1 90 ? -15.406 -1.060 15.835 1.00 89.19 90 ILE A CA 1
ATOM 697 C C . ILE A 1 90 ? -16.502 -0.785 16.874 1.00 89.19 90 ILE A C 1
ATOM 699 O O . ILE A 1 90 ? -16.447 0.201 17.602 1.00 89.19 90 ILE A O 1
ATOM 703 N N . GLY A 1 91 ? -17.507 -1.653 16.971 1.00 87.88 91 GLY A N 1
ATOM 704 C CA . GLY A 1 91 ? -18.556 -1.533 17.974 1.00 87.88 91 GLY A CA 1
ATOM 705 C C . GLY A 1 91 ? -19.199 -2.863 18.341 1.00 87.88 91 GLY A C 1
ATOM 706 O O . GLY A 1 91 ? -18.791 -3.929 17.882 1.00 87.88 91 GLY A O 1
ATOM 707 N N . SER A 1 92 ? -20.184 -2.808 19.234 1.00 83.19 92 SER A N 1
ATOM 708 C CA . SER A 1 92 ? -20.907 -3.994 19.706 1.00 83.19 92 SER A CA 1
ATOM 709 C C . SER A 1 92 ? -22.063 -4.402 18.796 1.00 83.19 92 SER A C 1
ATOM 711 O O . SER A 1 92 ? -22.559 -5.516 18.942 1.00 83.19 92 SER A O 1
ATOM 713 N N . ASN A 1 93 ? -22.488 -3.513 17.893 1.00 84.44 93 ASN A N 1
ATOM 714 C CA . ASN A 1 93 ? -23.626 -3.715 16.997 1.00 84.44 93 ASN A CA 1
ATOM 715 C C . ASN A 1 93 ? -23.165 -3.914 15.544 1.00 84.44 93 ASN A C 1
ATOM 717 O O . ASN A 1 93 ? -22.080 -3.473 15.165 1.00 84.44 93 ASN A O 1
ATOM 721 N N . ALA A 1 94 ? -24.011 -4.547 14.724 1.00 78.69 94 ALA A N 1
ATOM 722 C CA . ALA A 1 94 ? -23.691 -4.907 13.339 1.00 78.69 94 ALA A CA 1
ATOM 723 C C . ALA A 1 94 ? -23.345 -3.700 12.441 1.00 78.69 94 ALA A C 1
ATOM 725 O O . ALA A 1 94 ? -22.485 -3.828 11.572 1.00 78.69 94 ALA A O 1
ATOM 726 N N . ASP A 1 95 ? -23.947 -2.536 12.705 1.00 82.19 95 ASP A N 1
ATOM 727 C CA . ASP A 1 95 ? -23.793 -1.311 11.898 1.00 82.19 95 ASP A CA 1
ATOM 728 C C . ASP A 1 95 ? -22.640 -0.400 12.365 1.00 82.19 95 ASP A C 1
ATOM 730 O O . ASP A 1 95 ? -22.491 0.733 11.907 1.00 82.19 95 ASP A O 1
ATOM 734 N N . GLN A 1 96 ? -21.826 -0.859 13.322 1.00 83.38 96 GLN A N 1
ATOM 735 C CA . GLN A 1 96 ? -20.684 -0.108 13.852 1.00 83.38 96 GLN A CA 1
ATOM 736 C C . GLN A 1 96 ? -19.375 -0.611 13.237 1.00 83.38 96 GLN A C 1
ATOM 738 O O . GLN A 1 96 ? -18.557 -1.281 13.876 1.00 83.38 96 GLN A O 1
ATOM 743 N N . ASN A 1 97 ? -19.198 -0.295 11.961 1.00 87.50 97 ASN A N 1
ATOM 744 C CA . ASN A 1 97 ? -18.110 -0.765 11.117 1.00 87.50 97 ASN A CA 1
ATOM 745 C C . ASN A 1 97 ? -17.364 0.404 10.466 1.00 87.50 97 ASN A C 1
ATOM 747 O O . ASN A 1 97 ? -17.948 1.409 10.064 1.00 87.50 97 ASN A O 1
ATOM 751 N N . LEU A 1 98 ? -16.050 0.237 10.331 1.00 88.31 98 LEU A N 1
ATOM 752 C CA . LEU A 1 98 ? -15.183 1.124 9.571 1.00 88.31 98 LEU A CA 1
ATOM 753 C C . LEU A 1 98 ? -14.661 0.373 8.351 1.00 88.31 98 LEU A C 1
ATOM 755 O O . LEU A 1 98 ? -14.019 -0.666 8.491 1.00 88.31 98 LEU A O 1
ATOM 759 N N . GLN A 1 99 ? -14.941 0.892 7.160 1.00 89.06 99 GLN A N 1
ATOM 760 C CA . GLN A 1 99 ? -14.385 0.346 5.92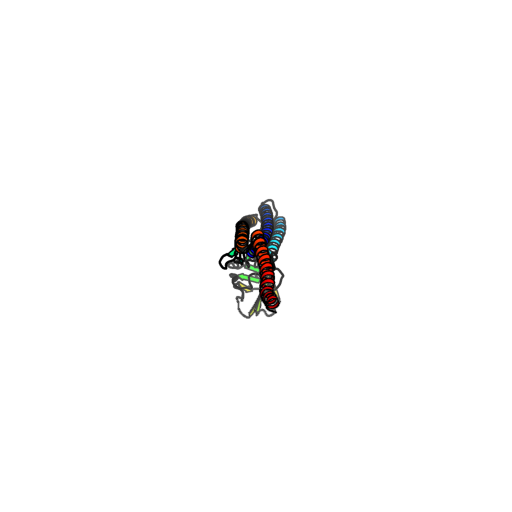7 1.00 89.06 99 GLN A CA 1
ATOM 761 C C . GLN A 1 99 ? -13.028 0.985 5.645 1.00 89.06 99 GLN A C 1
ATOM 763 O O . GLN A 1 99 ? -12.876 2.206 5.724 1.00 89.06 99 GLN A O 1
ATOM 768 N N . VAL A 1 100 ? -12.057 0.144 5.313 1.00 88.25 100 VAL A N 1
ATOM 769 C CA . VAL A 1 100 ? -10.693 0.518 4.959 1.00 88.25 100 VAL A CA 1
ATOM 770 C C . VAL A 1 100 ? -10.373 -0.117 3.614 1.00 88.25 100 VAL A C 1
ATOM 772 O O . VAL A 1 100 ? -10.531 -1.325 3.430 1.00 88.25 100 VAL A O 1
ATOM 775 N N . GLY A 1 101 ? -9.943 0.713 2.673 1.00 87.31 101 GLY A N 1
ATOM 776 C CA . GLY A 1 101 ? -9.441 0.290 1.375 1.00 87.31 101 GLY A CA 1
ATOM 777 C C . GLY A 1 101 ? -8.091 0.941 1.139 1.00 87.31 101 GLY A C 1
ATOM 778 O O . GLY A 1 101 ? -7.915 2.109 1.484 1.00 87.31 101 GLY A O 1
ATOM 779 N N . ILE A 1 102 ? -7.165 0.170 0.581 1.00 87.31 102 ILE A N 1
ATOM 780 C CA . ILE A 1 102 ? -5.854 0.635 0.150 1.00 87.31 102 ILE A CA 1
ATOM 781 C C . ILE A 1 102 ? -5.818 0.477 -1.363 1.00 87.31 102 ILE A C 1
ATOM 783 O O . ILE A 1 102 ? -6.075 -0.606 -1.897 1.00 87.31 102 ILE A O 1
ATOM 787 N N . VAL A 1 103 ? -5.562 1.575 -2.069 1.00 86.81 103 VAL A N 1
ATOM 788 C CA . VAL A 1 103 ? -5.403 1.530 -3.527 1.00 86.81 103 VAL A CA 1
ATOM 789 C C . VAL A 1 103 ? -4.128 0.752 -3.869 1.00 86.81 103 VAL A C 1
ATOM 791 O O . VAL A 1 103 ? -3.166 0.776 -3.108 1.00 86.81 103 VAL A O 1
ATOM 794 N N . ALA A 1 104 ? -4.103 0.068 -5.015 1.00 86.38 104 ALA A N 1
ATOM 795 C CA . ALA A 1 104 ? -2.898 -0.604 -5.497 1.00 86.38 104 ALA A CA 1
ATOM 796 C C . ALA A 1 104 ? -1.713 0.377 -5.574 1.00 86.38 104 ALA A C 1
ATOM 798 O O . ALA A 1 104 ? -1.836 1.453 -6.161 1.00 86.38 104 ALA A O 1
ATOM 799 N N . MET A 1 105 ? -0.571 -0.008 -5.005 1.00 87.31 105 MET A N 1
ATOM 800 C CA . MET A 1 105 ? 0.674 0.779 -4.987 1.00 87.31 105 MET A CA 1
ATOM 801 C C . MET A 1 105 ? 1.806 0.037 -5.705 1.00 87.31 105 MET A C 1
ATOM 803 O O . MET A 1 105 ? 2.982 0.243 -5.418 1.00 87.31 105 MET A O 1
ATOM 807 N N . SER A 1 106 ? 1.440 -0.837 -6.644 1.00 83.75 106 SER A N 1
ATOM 808 C CA . SER A 1 106 ? 2.387 -1.508 -7.525 1.00 83.75 106 SER A CA 1
ATOM 809 C C . SER A 1 106 ? 3.031 -0.526 -8.501 1.00 83.75 106 SER A C 1
ATOM 811 O O . SER A 1 106 ? 2.512 0.556 -8.787 1.00 83.75 106 SER A O 1
ATOM 813 N N . ASP A 1 107 ? 4.159 -0.935 -9.066 1.00 78.88 107 ASP A N 1
ATOM 814 C CA . ASP A 1 107 ? 4.869 -0.234 -10.134 1.00 78.88 107 ASP A CA 1
ATOM 815 C C . ASP A 1 107 ? 3.958 0.129 -11.328 1.00 78.88 107 ASP A C 1
ATOM 817 O O . ASP A 1 107 ? 4.079 1.221 -11.891 1.00 78.88 107 ASP A O 1
ATOM 821 N N . HIS A 1 108 ? 2.997 -0.740 -11.657 1.00 79.88 108 HIS A N 1
ATOM 822 C CA . HIS A 1 108 ? 1.988 -0.504 -12.694 1.00 79.88 108 HIS A CA 1
ATOM 823 C C . HIS A 1 108 ? 0.919 0.506 -12.255 1.00 79.88 108 HIS A C 1
ATOM 825 O O . HIS A 1 108 ? 0.583 1.425 -13.005 1.00 79.88 108 HIS A O 1
ATOM 831 N N . ALA A 1 109 ? 0.402 0.387 -11.028 1.00 81.12 109 ALA A N 1
ATOM 832 C CA . ALA A 1 109 ? -0.609 1.308 -10.502 1.00 81.12 109 ALA A CA 1
ATOM 833 C C . ALA A 1 109 ? -0.062 2.737 -10.332 1.00 81.12 109 ALA A C 1
ATOM 835 O O . ALA A 1 109 ? -0.759 3.722 -10.585 1.00 81.12 109 ALA A O 1
ATOM 836 N N . LEU A 1 110 ? 1.219 2.850 -9.977 1.00 83.31 110 LEU A N 1
ATOM 837 C CA . LEU A 1 110 ? 1.949 4.112 -9.881 1.00 83.31 110 LEU A CA 1
ATOM 838 C C . LEU A 1 110 ? 2.397 4.661 -11.245 1.00 83.31 110 LEU A C 1
ATOM 840 O O . LEU A 1 110 ? 2.935 5.767 -11.298 1.00 83.31 110 LEU A O 1
ATOM 844 N N . LYS A 1 111 ? 2.165 3.923 -12.342 1.00 81.25 111 LYS A N 1
ATOM 845 C CA . LYS A 1 111 ? 2.614 4.244 -13.710 1.00 81.25 111 LYS A CA 1
ATOM 846 C C . LYS A 1 111 ? 4.132 4.411 -13.848 1.00 81.25 111 LYS A C 1
ATOM 848 O O . LYS A 1 111 ? 4.601 5.013 -14.808 1.00 81.25 111 LYS A O 1
ATOM 853 N N . VAL A 1 112 ? 4.901 3.873 -12.902 1.00 78.62 112 VAL A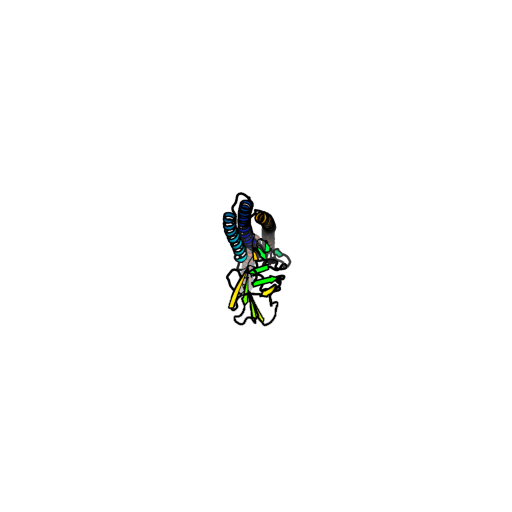 N 1
ATOM 854 C CA . VAL A 1 112 ? 6.366 3.748 -13.002 1.00 78.62 112 VAL A CA 1
ATOM 855 C C . VAL A 1 112 ? 6.711 2.723 -14.083 1.00 78.62 112 VAL A C 1
ATOM 857 O O . VAL A 1 112 ? 7.735 2.798 -14.755 1.00 78.62 112 VAL A O 1
ATOM 860 N N . VAL A 1 113 ? 5.804 1.783 -14.296 1.00 73.50 113 VAL A N 1
ATOM 861 C CA . VAL A 1 113 ? 5.866 0.797 -15.352 1.00 73.50 113 VAL A CA 1
ATOM 862 C C . VAL A 1 113 ? 4.572 0.876 -16.149 1.00 73.50 113 VAL A C 1
ATOM 864 O O . VAL A 1 113 ? 3.488 1.010 -15.583 1.00 73.50 113 VAL A O 1
ATOM 867 N N . SER A 1 114 ? 4.686 0.862 -17.473 1.00 63.59 114 SER A N 1
ATOM 868 C CA . SER A 1 114 ? 3.540 0.940 -18.376 1.00 63.59 114 SER A CA 1
ATOM 869 C C . SER A 1 114 ? 3.651 -0.115 -19.461 1.00 63.59 114 SER A C 1
ATOM 871 O O . SER A 1 114 ? 4.745 -0.406 -19.948 1.00 63.59 114 SER A O 1
ATOM 873 N N . PHE A 1 115 ? 2.508 -0.677 -19.848 1.00 64.50 115 PHE A N 1
ATOM 874 C CA . PHE A 1 115 ? 2.442 -1.465 -21.066 1.00 64.50 115 PHE A CA 1
ATOM 875 C C . PHE A 1 115 ? 2.784 -0.570 -22.248 1.00 64.50 115 PHE A C 1
ATOM 877 O O . PHE A 1 115 ? 2.314 0.567 -22.347 1.00 64.50 115 PHE A O 1
ATOM 884 N N . VAL A 1 116 ? 3.625 -1.093 -23.126 1.00 66.81 116 VAL A N 1
ATOM 885 C CA . VAL A 1 116 ? 3.947 -0.438 -24.380 1.00 66.81 116 VAL A CA 1
ATOM 886 C C . VAL A 1 116 ? 2.676 -0.356 -25.215 1.00 66.81 116 VAL A C 1
ATOM 888 O O . VAL A 1 116 ? 2.021 -1.365 -25.466 1.00 66.81 116 VAL A O 1
ATOM 891 N N . ASP A 1 117 ? 2.340 0.849 -25.667 1.00 65.31 117 ASP A N 1
ATOM 892 C CA . ASP A 1 117 ? 1.295 1.021 -26.666 1.00 65.31 117 ASP A CA 1
ATOM 893 C C . ASP A 1 117 ? 1.824 0.549 -28.029 1.00 65.31 117 ASP A C 1
ATOM 895 O O . ASP A 1 117 ? 2.750 1.138 -28.595 1.00 65.31 117 ASP A O 1
ATOM 899 N N . PHE A 1 118 ? 1.256 -0.546 -28.533 1.00 72.88 118 PHE A N 1
ATOM 900 C CA . PHE A 1 118 ? 1.577 -1.124 -29.837 1.00 72.88 118 PHE A CA 1
ATOM 901 C C . PHE A 1 118 ? 0.611 -0.652 -30.935 1.00 72.88 118 PHE A C 1
ATOM 903 O O . PHE A 1 118 ? 0.640 -1.173 -32.047 1.00 72.88 118 PHE A O 1
ATOM 910 N N . THR A 1 119 ? -0.230 0.360 -30.677 1.00 66.75 119 THR A N 1
ATOM 911 C CA . THR A 1 119 ? -1.146 0.922 -31.690 1.00 66.75 119 THR A CA 1
ATOM 912 C C . THR A 1 119 ? -0.389 1.434 -32.924 1.00 66.75 119 THR A C 1
ATOM 914 O O . THR A 1 119 ? -0.909 1.404 -34.039 1.00 66.75 119 THR A O 1
ATOM 917 N N . VAL A 1 120 ? 0.872 1.845 -32.752 1.00 71.00 120 VAL A N 1
ATOM 918 C CA . VAL A 1 120 ? 1.823 2.056 -33.850 1.00 71.00 120 VAL A CA 1
ATOM 919 C C . VAL A 1 120 ? 2.685 0.805 -33.996 1.00 71.00 120 VAL A C 1
ATOM 921 O O . VAL A 1 120 ? 3.278 0.361 -33.016 1.00 71.00 120 VAL A O 1
ATOM 924 N N . SER A 1 121 ? 2.777 0.265 -35.216 1.00 76.56 121 SER A N 1
ATOM 925 C CA . SER A 1 121 ? 3.598 -0.918 -35.506 1.00 76.56 121 SER A CA 1
ATOM 926 C C . SER A 1 121 ? 5.034 -0.718 -35.021 1.00 76.56 121 SER A C 1
ATOM 928 O O . SER A 1 121 ? 5.695 0.249 -35.407 1.00 76.56 121 SER A O 1
ATOM 930 N N . ARG A 1 122 ? 5.519 -1.642 -34.192 1.00 75.31 122 ARG A N 1
ATOM 931 C CA . ARG A 1 122 ? 6.895 -1.683 -33.690 1.00 75.31 122 ARG A CA 1
ATOM 932 C C . ARG A 1 122 ? 7.570 -2.957 -34.160 1.00 75.31 122 ARG A C 1
ATOM 934 O O . ARG A 1 122 ? 6.972 -4.027 -34.114 1.00 75.31 122 ARG A O 1
ATOM 941 N N . ASP A 1 123 ? 8.829 -2.851 -34.551 1.00 76.75 123 ASP A N 1
ATOM 942 C CA . ASP A 1 123 ? 9.622 -4.025 -34.894 1.00 76.75 123 ASP A CA 1
ATOM 943 C C . ASP A 1 123 ? 10.134 -4.704 -33.619 1.00 76.75 123 ASP A C 1
ATOM 945 O O . ASP A 1 123 ? 10.697 -4.049 -32.739 1.00 76.75 123 ASP A O 1
ATOM 949 N N . ILE A 1 124 ? 9.950 -6.022 -33.532 1.00 77.06 124 ILE A N 1
ATOM 950 C CA . ILE A 1 124 ? 10.650 -6.881 -32.566 1.00 77.06 124 ILE A CA 1
ATOM 951 C C . ILE A 1 124 ? 12.086 -7.078 -33.056 1.00 77.06 124 ILE A C 1
ATOM 953 O O . ILE A 1 124 ? 13.046 -6.905 -32.310 1.00 77.06 124 ILE A O 1
ATOM 957 N N . VAL A 1 125 ? 12.221 -7.372 -34.351 1.00 78.44 125 VAL A N 1
ATOM 958 C CA . VAL A 1 125 ? 13.481 -7.365 -35.094 1.00 78.44 125 VAL A CA 1
ATOM 959 C C . VAL A 1 125 ? 13.216 -6.681 -36.425 1.00 78.44 125 VAL A C 1
ATOM 961 O O . VAL A 1 125 ? 12.322 -7.094 -37.169 1.00 78.44 125 VAL A O 1
ATOM 964 N N . ALA A 1 126 ? 13.983 -5.627 -36.707 1.00 75.81 126 ALA A N 1
ATOM 965 C CA . ALA A 1 126 ? 13.810 -4.802 -37.896 1.00 75.81 126 ALA A CA 1
ATOM 966 C C . ALA A 1 126 ? 13.810 -5.662 -39.170 1.00 75.81 126 ALA A C 1
ATOM 968 O O . ALA A 1 126 ? 14.781 -6.363 -39.453 1.00 75.81 126 ALA A O 1
ATOM 969 N N . GLY A 1 127 ? 12.713 -5.604 -39.928 1.00 71.56 127 GLY A N 1
ATOM 970 C CA . GLY A 1 127 ? 12.541 -6.343 -41.185 1.00 71.56 127 GLY A CA 1
ATOM 971 C C . GLY A 1 127 ? 12.215 -7.839 -41.055 1.00 71.56 127 GLY A C 1
ATOM 972 O O . GLY A 1 127 ? 12.019 -8.492 -42.078 1.00 71.56 127 GLY A O 1
ATOM 973 N N . GLU A 1 128 ? 12.124 -8.393 -39.842 1.00 78.44 128 GLU A N 1
ATOM 974 C CA . GLU A 1 128 ? 11.774 -9.806 -39.628 1.00 78.44 128 GLU A CA 1
ATOM 975 C C . GLU A 1 128 ? 10.391 -9.977 -38.998 1.00 78.44 128 GLU A C 1
ATOM 977 O O . GLU A 1 128 ? 9.565 -10.716 -39.542 1.00 78.44 128 GLU A O 1
ATOM 982 N N . ILE A 1 129 ? 10.134 -9.303 -37.872 1.00 82.25 129 ILE A N 1
ATOM 983 C CA . ILE A 1 129 ? 8.873 -9.401 -37.129 1.00 82.25 129 ILE A CA 1
ATOM 984 C C . ILE A 1 129 ? 8.474 -8.023 -36.624 1.00 82.25 129 ILE A C 1
ATOM 986 O O . ILE A 1 129 ? 9.250 -7.377 -35.914 1.00 82.25 129 ILE A O 1
ATOM 990 N N . SER A 1 130 ? 7.240 -7.623 -36.914 1.00 81.62 130 SER A N 1
ATOM 991 C CA . SER A 1 130 ? 6.612 -6.455 -36.310 1.00 81.62 130 SER A CA 1
ATOM 992 C C . SER A 1 130 ? 5.374 -6.842 -35.510 1.00 81.62 130 SER A C 1
ATOM 994 O O . SER A 1 130 ? 4.714 -7.848 -35.778 1.00 81.62 130 SER A O 1
ATOM 996 N N . VAL A 1 131 ? 5.072 -6.039 -34.499 1.00 83.81 131 VAL A N 1
ATOM 997 C CA . VAL A 1 131 ? 3.867 -6.146 -33.688 1.00 83.81 131 VAL A CA 1
ATOM 998 C C . VAL A 1 131 ? 3.085 -4.845 -33.782 1.00 83.81 131 VAL A C 1
ATOM 1000 O O . VAL A 1 131 ? 3.655 -3.753 -33.751 1.00 83.81 131 VAL A O 1
ATOM 1003 N N . SER A 1 132 ? 1.771 -4.954 -33.895 1.00 81.19 132 SER A N 1
ATOM 1004 C CA . SER A 1 132 ? 0.849 -3.823 -33.863 1.00 81.19 132 SER A CA 1
ATOM 1005 C C . SER A 1 132 ? -0.438 -4.215 -33.151 1.00 81.19 132 SER A C 1
ATOM 1007 O O . SER A 1 132 ? -0.788 -5.384 -33.155 1.00 81.19 132 SER A O 1
ATOM 1009 N N . GLY A 1 133 ? -1.169 -3.266 -32.584 1.00 76.44 133 GLY A N 1
ATOM 1010 C CA . GLY A 1 133 ? -2.443 -3.520 -31.907 1.00 76.44 133 GLY A CA 1
ATOM 1011 C C . GLY A 1 133 ? -2.436 -3.058 -30.457 1.00 76.44 133 GLY A C 1
ATOM 1012 O O . GLY A 1 133 ? -1.463 -2.489 -29.972 1.00 76.44 133 GLY A O 1
ATOM 1013 N N . ALA A 1 134 ? -3.541 -3.273 -29.755 1.00 73.62 134 ALA A N 1
ATOM 1014 C CA . ALA A 1 134 ? -3.672 -2.889 -28.358 1.00 73.62 134 ALA A CA 1
ATOM 1015 C C . ALA A 1 134 ? -3.685 -4.154 -27.506 1.00 73.62 134 ALA A C 1
ATOM 1017 O O . ALA A 1 134 ? -4.586 -4.982 -27.636 1.00 73.62 134 ALA A O 1
ATOM 1018 N N . LEU A 1 135 ? -2.699 -4.290 -26.619 1.00 73.88 135 LEU A N 1
ATOM 1019 C CA . LEU A 1 135 ? -2.651 -5.410 -25.687 1.00 73.88 135 LEU A CA 1
ATOM 1020 C C . LEU A 1 135 ? -3.943 -5.429 -24.854 1.00 73.88 135 LEU A C 1
ATOM 1022 O O . LEU A 1 135 ? -4.292 -4.436 -24.210 1.00 73.88 135 LEU A O 1
ATOM 1026 N N . ALA A 1 136 ? -4.663 -6.550 -24.876 1.00 69.25 136 ALA A N 1
ATOM 1027 C CA . ALA A 1 136 ? -5.945 -6.702 -24.197 1.00 69.25 136 ALA A CA 1
ATOM 1028 C C . ALA A 1 136 ? -5.750 -6.834 -22.675 1.00 69.25 136 ALA A C 1
ATOM 1030 O O . ALA A 1 136 ? -5.806 -7.919 -22.104 1.00 69.25 136 ALA A O 1
ATOM 1031 N N . THR A 1 137 ? -5.551 -5.708 -21.990 1.00 59.94 137 THR A N 1
ATOM 1032 C CA . THR A 1 137 ? -5.280 -5.627 -20.539 1.00 59.94 137 THR A CA 1
ATOM 1033 C C . THR A 1 137 ? -6.421 -6.118 -19.635 1.00 59.94 137 THR A C 1
ATOM 1035 O O . THR A 1 137 ? -6.245 -6.205 -18.421 1.00 59.94 137 THR A O 1
ATOM 1038 N N . GLY A 1 138 ? -7.587 -6.447 -20.205 1.00 55.06 138 GLY A N 1
ATOM 1039 C CA . GLY A 1 138 ? -8.750 -6.981 -19.491 1.00 55.06 138 GLY A CA 1
ATOM 1040 C C . GLY A 1 138 ? -8.730 -8.495 -19.251 1.00 55.06 138 GLY A C 1
ATOM 1041 O O . GLY A 1 138 ? -9.567 -8.988 -18.496 1.00 55.06 138 GLY A O 1
ATOM 1042 N N . GLU A 1 139 ? -7.805 -9.242 -19.861 1.00 55.62 139 GLU A N 1
ATOM 1043 C CA . GLU A 1 139 ? -7.674 -10.683 -19.627 1.00 55.62 139 GLU A CA 1
ATOM 1044 C C . GLU A 1 139 ? -6.744 -10.986 -18.441 1.00 55.62 139 GLU A C 1
ATOM 1046 O O . GLU A 1 139 ? -5.684 -10.378 -18.285 1.00 55.62 139 GLU A O 1
ATOM 1051 N N . ALA A 1 140 ? -7.119 -11.968 -17.611 1.00 48.50 140 ALA A N 1
ATOM 1052 C CA . ALA A 1 140 ? -6.389 -12.353 -16.395 1.00 48.50 140 ALA A CA 1
ATOM 1053 C C . ALA A 1 140 ? -4.907 -12.722 -16.635 1.00 48.50 140 ALA A C 1
ATOM 1055 O O . ALA A 1 140 ? -4.097 -12.623 -15.718 1.00 48.50 140 ALA A O 1
ATOM 1056 N N . ASN A 1 141 ? -4.552 -13.084 -17.870 1.00 55.03 141 ASN A N 1
ATOM 1057 C CA . ASN A 1 141 ? -3.215 -13.527 -18.276 1.00 55.03 141 ASN A CA 1
ATOM 1058 C C . ASN A 1 141 ? -2.249 -12.373 -18.610 1.00 55.03 141 ASN A C 1
ATOM 1060 O O . ASN A 1 141 ? -1.052 -12.598 -18.766 1.00 55.03 141 ASN A O 1
ATOM 1064 N N . VAL A 1 142 ? -2.743 -11.133 -18.718 1.00 59.81 142 VAL A N 1
ATOM 1065 C CA . VAL A 1 142 ? -1.928 -9.967 -19.109 1.00 59.81 142 VAL A CA 1
ATOM 1066 C C . VAL A 1 142 ? -1.340 -9.235 -17.898 1.00 59.81 142 VAL A C 1
ATOM 1068 O O . VAL A 1 142 ? -0.281 -8.622 -18.002 1.00 59.81 142 VAL A O 1
ATOM 1071 N N . GLN A 1 143 ? -1.963 -9.343 -16.719 1.00 57.84 143 GLN A N 1
ATOM 1072 C CA . GLN A 1 143 ? -1.581 -8.566 -15.528 1.00 57.84 143 GLN A CA 1
ATOM 1073 C C . GLN A 1 143 ? -0.233 -8.945 -14.881 1.00 57.84 143 GLN A C 1
ATOM 1075 O O . GLN A 1 143 ? 0.193 -8.278 -13.943 1.00 57.84 143 GLN A O 1
ATOM 1080 N N . GLY A 1 144 ? 0.460 -9.968 -15.385 1.00 57.22 144 GLY A N 1
ATOM 1081 C CA . GLY A 1 144 ? 1.818 -10.330 -14.958 1.00 57.22 144 GLY A CA 1
ATOM 1082 C C . GLY A 1 144 ? 2.844 -10.365 -16.089 1.00 57.22 144 GLY A C 1
ATOM 1083 O O . GLY A 1 144 ? 4.013 -10.633 -15.828 1.00 57.22 144 GLY A O 1
ATOM 1084 N N . ALA A 1 145 ? 2.427 -10.113 -17.333 1.00 64.12 145 ALA A N 1
ATOM 1085 C CA . ALA A 1 145 ? 3.2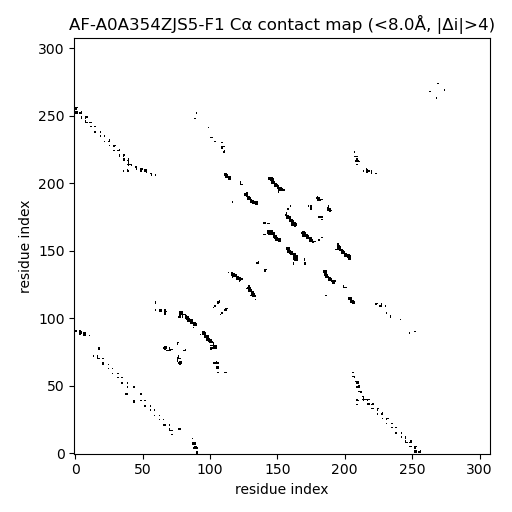65 -10.303 -18.507 1.00 64.12 145 ALA A CA 1
ATOM 1086 C C . ALA A 1 145 ? 4.232 -9.123 -18.700 1.00 64.12 145 ALA A C 1
ATOM 1088 O O . ALA A 1 145 ? 3.809 -7.983 -18.870 1.00 64.12 145 ALA A O 1
ATOM 1089 N N . VAL A 1 146 ? 5.533 -9.406 -18.706 1.00 65.50 146 VAL A N 1
ATOM 1090 C CA . VAL A 1 146 ? 6.620 -8.441 -18.938 1.00 65.50 146 VAL A CA 1
ATOM 1091 C C . VAL A 1 146 ? 7.161 -8.545 -20.362 1.00 65.50 146 VAL A C 1
ATOM 1093 O O . VAL A 1 146 ? 7.554 -7.533 -20.947 1.00 65.50 146 VAL A O 1
ATOM 1096 N N . LYS A 1 147 ? 7.132 -9.748 -20.949 1.00 71.00 147 LYS A N 1
ATOM 1097 C CA . LYS A 1 147 ? 7.612 -10.009 -22.310 1.00 71.00 147 LYS A CA 1
ATOM 1098 C C . LYS A 1 147 ? 6.574 -10.731 -23.160 1.00 71.00 147 LYS A C 1
ATOM 1100 O O . LYS A 1 147 ? 5.769 -11.501 -22.645 1.00 71.00 147 LYS A O 1
ATOM 1105 N N . ALA A 1 148 ? 6.648 -10.528 -24.469 1.00 76.75 148 ALA A N 1
ATOM 1106 C CA . ALA A 1 148 ? 6.043 -11.400 -25.463 1.00 76.75 148 ALA A CA 1
ATOM 1107 C C . ALA A 1 148 ? 7.148 -12.192 -26.176 1.00 76.75 148 ALA A C 1
ATOM 1109 O O . ALA A 1 148 ? 8.062 -11.601 -26.752 1.00 76.75 148 ALA A O 1
ATOM 1110 N N . ARG A 1 149 ? 7.071 -13.523 -26.147 1.00 77.75 149 ARG A N 1
ATOM 1111 C CA . ARG A 1 149 ? 7.852 -14.406 -27.016 1.00 77.75 149 ARG A CA 1
ATOM 1112 C C . ARG A 1 149 ? 7.037 -14.740 -28.253 1.00 77.75 149 ARG A C 1
ATOM 1114 O O . ARG A 1 149 ? 5.873 -15.108 -28.152 1.00 77.75 149 ARG A O 1
ATOM 1121 N N . VAL A 1 150 ? 7.664 -14.658 -29.415 1.00 82.12 150 VAL A N 1
ATOM 1122 C CA . VAL A 1 150 ? 7.097 -15.094 -30.689 1.00 82.12 150 VAL A CA 1
ATOM 1123 C C . VAL A 1 150 ? 8.007 -16.176 -31.243 1.00 82.12 150 VAL A C 1
ATOM 1125 O O . VAL A 1 150 ? 9.153 -15.909 -31.605 1.00 82.12 150 VAL A O 1
ATOM 1128 N N . THR A 1 151 ? 7.518 -17.408 -31.290 1.00 80.44 151 THR A N 1
ATOM 1129 C CA . THR A 1 151 ? 8.229 -18.548 -31.863 1.00 80.44 151 THR A CA 1
ATOM 1130 C C . THR A 1 151 ? 7.613 -18.902 -33.203 1.00 80.44 151 THR A C 1
ATOM 1132 O O . THR A 1 151 ? 6.448 -19.287 -33.274 1.00 80.44 151 THR A O 1
ATOM 1135 N N . VAL A 1 152 ? 8.407 -18.817 -34.268 1.00 80.69 152 VAL A N 1
ATOM 1136 C CA . VAL A 1 152 ? 7.996 -19.285 -35.597 1.00 80.69 152 VAL A CA 1
ATOM 1137 C C . VAL A 1 152 ? 8.313 -20.771 -35.697 1.00 80.69 152 VAL A C 1
ATOM 1139 O O . VAL A 1 152 ? 9.468 -21.174 -35.522 1.00 80.69 152 VAL A O 1
ATOM 1142 N N . ALA A 1 153 ? 7.311 -21.606 -35.972 1.00 79.81 153 ALA A N 1
ATOM 1143 C CA . ALA A 1 153 ? 7.507 -23.045 -36.085 1.00 79.81 153 ALA A CA 1
ATOM 1144 C C . ALA A 1 153 ? 8.521 -23.391 -37.186 1.00 79.81 153 ALA A C 1
ATOM 1146 O O . ALA A 1 153 ? 8.648 -22.696 -38.194 1.00 79.81 153 ALA A O 1
ATOM 1147 N N . ALA A 1 154 ? 9.230 -24.512 -37.024 1.00 74.44 154 ALA A N 1
ATOM 1148 C CA . ALA A 1 154 ? 10.249 -24.960 -37.978 1.00 74.44 154 ALA A CA 1
ATOM 1149 C C . ALA A 1 154 ? 9.706 -25.168 -39.410 1.00 74.44 154 ALA A C 1
ATOM 1151 O O . ALA A 1 154 ? 10.474 -25.107 -40.366 1.00 74.44 154 ALA A O 1
ATOM 1152 N N . GLY A 1 155 ? 8.394 -25.400 -39.550 1.00 70.06 155 GLY A N 1
ATOM 1153 C CA . GLY A 1 155 ? 7.696 -25.532 -40.834 1.00 70.06 155 GLY A CA 1
ATOM 1154 C C . GLY A 1 155 ? 7.041 -24.250 -41.364 1.00 70.06 155 GLY A C 1
ATOM 1155 O O . GLY A 1 155 ? 6.420 -24.307 -42.417 1.00 70.06 155 GLY A O 1
ATOM 1156 N N . GLY A 1 156 ? 7.122 -23.124 -40.644 1.00 66.25 156 GLY A N 1
ATOM 1157 C CA . GLY A 1 156 ? 6.630 -21.805 -41.085 1.00 66.25 156 GLY A CA 1
ATOM 1158 C C . GLY A 1 156 ? 5.116 -21.600 -41.086 1.00 66.25 156 GLY A C 1
ATOM 1159 O O . GLY A 1 156 ? 4.666 -20.474 -41.258 1.00 66.25 156 GLY A O 1
ATOM 1160 N N . ALA A 1 157 ? 4.339 -22.662 -40.870 1.00 69.12 157 ALA A N 1
ATOM 1161 C CA . ALA A 1 157 ? 2.877 -22.635 -40.928 1.00 69.12 157 ALA A CA 1
ATOM 1162 C C . ALA A 1 157 ? 2.195 -22.191 -39.622 1.00 69.12 157 ALA A C 1
ATOM 1164 O O . ALA A 1 157 ? 0.995 -21.926 -39.619 1.00 69.12 157 ALA A O 1
ATOM 1165 N N . SER A 1 158 ? 2.931 -22.133 -38.510 1.00 76.88 158 SER A N 1
ATOM 1166 C CA . SER A 1 158 ? 2.371 -21.753 -37.216 1.00 76.88 158 SER A CA 1
ATOM 1167 C C . SER A 1 158 ? 3.307 -20.887 -36.399 1.00 76.88 158 SER A C 1
ATOM 1169 O O . SER A 1 158 ? 4.538 -20.951 -36.516 1.00 76.88 158 SER A O 1
ATOM 1171 N N . VAL A 1 159 ? 2.690 -20.048 -35.576 1.00 81.25 159 VAL A N 1
ATOM 1172 C CA . VAL A 1 159 ? 3.374 -19.086 -34.725 1.00 81.25 159 VAL A CA 1
ATOM 1173 C C . VAL A 1 159 ? 2.829 -19.234 -33.323 1.00 81.25 159 VAL A C 1
ATOM 1175 O O . VAL A 1 159 ? 1.632 -19.087 -33.079 1.00 81.25 159 VAL A O 1
ATOM 1178 N N . THR A 1 160 ? 3.728 -19.524 -32.397 1.00 79.19 160 THR A N 1
ATOM 1179 C CA . THR A 1 160 ? 3.413 -19.577 -30.978 1.00 79.19 160 THR A CA 1
ATOM 1180 C C . THR A 1 160 ? 3.758 -18.232 -30.367 1.00 79.19 160 THR A C 1
ATOM 1182 O O . THR A 1 160 ? 4.921 -17.836 -30.340 1.00 79.19 160 THR A O 1
ATOM 1185 N N . THR A 1 161 ? 2.753 -17.524 -29.874 1.00 78.50 161 THR A N 1
ATOM 1186 C CA . THR A 1 161 ? 2.924 -16.288 -29.114 1.00 78.50 161 THR A CA 1
ATOM 1187 C C . THR A 1 161 ? 2.734 -16.596 -27.638 1.00 78.50 161 THR A C 1
ATOM 1189 O O . THR A 1 161 ? 1.689 -17.114 -27.240 1.00 78.50 161 THR A O 1
ATOM 1192 N N . GLN A 1 162 ? 3.730 -16.277 -26.823 1.00 80.06 162 GLN A N 1
ATOM 1193 C CA . GLN A 1 162 ? 3.695 -16.481 -25.382 1.00 80.06 162 GLN A CA 1
ATOM 1194 C C . GLN A 1 162 ? 3.831 -15.140 -24.680 1.00 80.06 162 GLN A C 1
ATOM 1196 O O . GLN A 1 162 ? 4.680 -14.331 -25.040 1.00 80.06 162 GLN A O 1
ATOM 1201 N N . LEU A 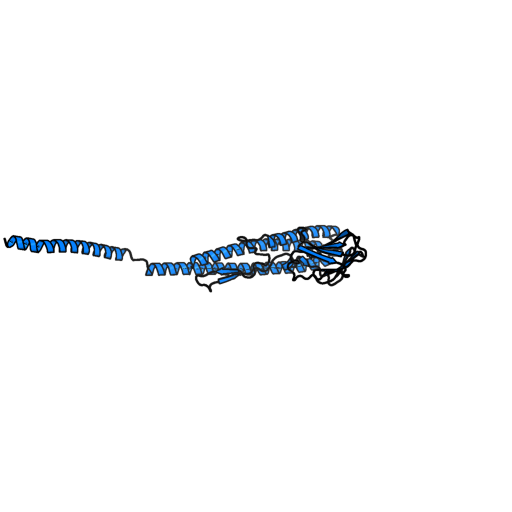1 163 ? 3.017 -14.913 -23.665 1.00 75.50 163 LEU A N 1
ATOM 1202 C CA . LEU A 1 163 ? 3.230 -13.865 -22.684 1.00 75.50 163 LEU A CA 1
ATOM 1203 C C . LEU A 1 163 ? 4.034 -14.463 -21.534 1.00 75.50 163 LEU A C 1
ATOM 1205 O O . LEU A 1 163 ? 3.718 -15.553 -21.061 1.00 75.50 163 LEU A O 1
ATOM 1209 N N . VAL A 1 164 ? 5.064 -13.754 -21.090 1.00 74.25 164 VAL A N 1
ATOM 1210 C CA . VAL A 1 164 ? 6.025 -14.228 -20.090 1.00 74.25 164 VAL A CA 1
ATOM 1211 C C . VAL A 1 164 ? 6.098 -13.225 -18.959 1.00 74.25 164 VAL A C 1
ATOM 1213 O O . VAL A 1 164 ? 6.154 -12.021 -19.218 1.00 74.25 164 VAL A O 1
ATOM 1216 N N . ASP A 1 165 ? 6.120 -13.696 -17.719 1.00 71.69 165 ASP A N 1
ATOM 1217 C CA . ASP A 1 165 ? 6.299 -12.834 -16.555 1.00 71.69 165 ASP A CA 1
ATOM 1218 C C . ASP A 1 165 ? 7.760 -12.412 -16.309 1.00 71.69 165 ASP A C 1
ATOM 1220 O O . ASP A 1 165 ? 8.680 -12.714 -17.072 1.00 71.69 165 ASP A O 1
ATOM 1224 N N . ALA A 1 166 ? 7.979 -11.673 -15.217 1.00 63.16 166 ALA A N 1
ATOM 1225 C CA . ALA A 1 166 ? 9.308 -11.255 -14.775 1.00 63.16 166 ALA A CA 1
ATOM 1226 C C . ALA A 1 166 ? 10.210 -12.425 -14.325 1.00 63.16 166 ALA A C 1
ATOM 1228 O O . ALA A 1 166 ? 11.430 -12.263 -14.302 1.00 63.16 166 ALA A O 1
ATOM 1229 N N . ALA A 1 167 ? 9.630 -13.568 -13.941 1.00 60.03 167 ALA A N 1
ATOM 1230 C CA . ALA A 1 167 ? 10.345 -14.773 -13.521 1.00 60.03 167 ALA A CA 1
ATOM 1231 C C . ALA A 1 167 ? 10.753 -15.661 -14.712 1.00 60.03 167 ALA A C 1
ATOM 1233 O O . ALA A 1 167 ? 11.548 -16.585 -14.541 1.00 60.03 167 ALA A O 1
ATOM 1234 N N . GLY A 1 168 ? 10.274 -15.344 -15.920 1.00 66.00 168 GLY A N 1
ATOM 1235 C CA . GLY A 1 168 ? 10.528 -16.115 -17.132 1.00 66.00 168 GLY A CA 1
ATOM 1236 C C . GLY A 1 168 ? 9.497 -17.217 -17.384 1.00 66.00 168 GLY A C 1
ATOM 1237 O O . GLY A 1 168 ? 9.673 -17.974 -18.338 1.00 66.00 168 GLY A O 1
ATOM 1238 N N . GLU A 1 169 ? 8.434 -17.286 -16.581 1.00 73.88 169 GLU A N 1
ATOM 1239 C CA . GLU A 1 169 ? 7.361 -18.271 -16.696 1.00 73.88 169 GLU A CA 1
ATOM 1240 C C . GLU A 1 169 ? 6.279 -17.799 -17.675 1.00 73.88 169 GLU A C 1
ATOM 1242 O O . GLU A 1 169 ? 5.984 -16.606 -17.797 1.00 73.88 169 GLU A O 1
ATOM 1247 N N . ASP A 1 170 ? 5.677 -18.748 -18.391 1.00 79.12 170 ASP A N 1
ATOM 1248 C CA . ASP A 1 170 ? 4.640 -18.461 -19.382 1.00 79.12 170 ASP A CA 1
ATOM 1249 C C . ASP A 1 170 ? 3.307 -18.164 -18.676 1.00 79.12 170 ASP A C 1
ATOM 1251 O O . ASP A 1 170 ? 2.673 -19.052 -18.106 1.00 79.12 170 ASP A O 1
ATOM 1255 N N . VAL A 1 171 ? 2.851 -16.913 -18.746 1.00 72.88 171 VAL A N 1
ATOM 1256 C CA . VAL A 1 171 ? 1.551 -16.467 -18.204 1.00 72.88 171 VAL A CA 1
ATOM 1257 C C . VAL A 1 171 ? 0.420 -16.562 -19.224 1.00 72.88 171 VAL A C 1
ATOM 1259 O O . VAL A 1 171 ? -0.757 -16.521 -18.869 1.00 72.88 171 VAL A O 1
ATOM 1262 N N . GLY A 1 172 ? 0.761 -16.741 -20.497 1.00 74.56 172 GLY A N 1
ATOM 1263 C CA . GLY A 1 172 ? -0.186 -17.032 -21.562 1.00 74.56 172 GLY A CA 1
ATOM 1264 C C . GLY A 1 172 ? 0.527 -17.682 -22.736 1.00 74.56 172 GLY A C 1
ATOM 1265 O O . GLY A 1 172 ? 1.616 -17.263 -23.103 1.00 74.56 172 GLY A O 1
ATOM 1266 N N . ASN A 1 173 ? -0.083 -18.701 -23.330 1.00 80.19 173 ASN A N 1
ATOM 1267 C CA . ASN A 1 173 ? 0.386 -19.304 -24.569 1.00 80.19 173 ASN A CA 1
ATOM 1268 C C . ASN A 1 173 ? -0.766 -19.388 -25.577 1.00 80.19 173 ASN A C 1
ATOM 1270 O O . ASN A 1 173 ? -1.811 -19.965 -25.272 1.00 80.19 173 ASN A O 1
ATOM 1274 N N . ALA A 1 174 ? -0.558 -18.852 -26.774 1.00 80.19 174 ALA A N 1
ATOM 1275 C CA . ALA A 1 174 ? -1.470 -18.978 -27.899 1.00 80.19 174 ALA A CA 1
ATOM 1276 C C . ALA A 1 174 ? -0.687 -19.494 -29.106 1.00 80.19 174 ALA A C 1
ATOM 1278 O O . ALA A 1 174 ? 0.344 -18.936 -29.478 1.00 80.19 174 ALA A O 1
ATOM 1279 N N . VAL A 1 175 ? -1.174 -20.580 -29.699 1.00 80.50 175 VAL A N 1
ATOM 1280 C CA . VAL A 1 175 ? -0.668 -21.092 -30.973 1.00 80.50 175 VAL A CA 1
ATOM 1281 C C . VAL A 1 175 ? -1.650 -20.649 -32.038 1.00 80.50 175 VAL A C 1
ATOM 1283 O O . VAL A 1 175 ? -2.836 -20.970 -31.957 1.00 80.50 175 VAL A O 1
ATOM 1286 N N . VAL A 1 176 ? -1.158 -19.884 -33.004 1.00 77.50 176 VAL A N 1
ATOM 1287 C CA . VAL A 1 176 ? -1.938 -19.442 -34.152 1.00 77.50 176 VAL A CA 1
ATOM 1288 C C . VAL A 1 176 ? -1.428 -20.214 -35.363 1.00 77.50 176 VAL A C 1
ATOM 1290 O O . VAL A 1 176 ? -0.313 -19.989 -35.842 1.00 77.50 176 VAL A O 1
ATOM 1293 N N . ASP A 1 177 ? -2.238 -21.167 -35.816 1.00 78.00 177 ASP A N 1
ATOM 1294 C CA . ASP A 1 177 ? -1.975 -21.979 -37.001 1.00 78.00 177 ASP A CA 1
ATOM 1295 C C . ASP A 1 177 ? -2.602 -21.308 -38.232 1.00 78.00 177 ASP A C 1
ATOM 1297 O O . ASP A 1 177 ? -3.774 -20.936 -38.203 1.00 78.00 177 ASP A O 1
ATOM 1301 N N . ASP A 1 178 ? -1.829 -21.179 -39.314 1.00 63.72 178 ASP A N 1
ATOM 1302 C CA . ASP A 1 178 ? -2.311 -20.837 -40.664 1.00 63.72 178 ASP A CA 1
ATOM 1303 C C . ASP A 1 178 ? -3.181 -19.560 -40.767 1.00 63.72 178 ASP A C 1
ATOM 1305 O O . ASP A 1 178 ? -4.120 -19.481 -41.560 1.00 63.72 178 ASP A O 1
ATOM 1309 N N . ALA A 1 179 ? -2.873 -18.529 -39.972 1.00 63.78 179 ALA A N 1
ATOM 1310 C CA . ALA A 1 179 ? -3.522 -17.220 -40.058 1.00 63.78 179 ALA A CA 1
ATOM 1311 C C . ALA A 1 179 ? -2.478 -16.102 -40.158 1.00 63.78 179 ALA A C 1
ATOM 1313 O O . ALA A 1 179 ? -1.734 -15.847 -39.218 1.00 63.78 179 ALA A O 1
ATOM 1314 N N . SER A 1 180 ? -2.426 -15.421 -41.307 1.00 70.38 180 SER A N 1
ATOM 1315 C CA . SER A 1 180 ? -1.623 -14.209 -41.494 1.00 70.38 180 SER A CA 1
ATOM 1316 C C . SER A 1 180 ? -2.552 -13.002 -41.695 1.00 70.38 180 SER A C 1
ATOM 1318 O O . SER A 1 180 ? -3.341 -13.020 -42.645 1.00 70.38 180 SER A O 1
ATOM 1320 N N . PRO A 1 181 ? -2.478 -11.954 -40.849 1.00 71.56 181 PRO A N 1
ATOM 1321 C CA . PRO A 1 181 ? -1.548 -11.788 -39.729 1.00 71.56 181 PRO A CA 1
ATOM 1322 C C . PRO A 1 181 ? -1.931 -12.623 -38.490 1.00 71.56 181 PRO A C 1
ATOM 1324 O O . PRO A 1 181 ? -3.099 -12.944 -38.284 1.00 71.56 181 PRO A O 1
ATOM 1327 N N . TYR A 1 182 ? -0.936 -12.965 -37.667 1.00 78.19 182 TYR A N 1
ATOM 1328 C CA . TYR A 1 182 ? -1.129 -13.806 -36.485 1.00 78.19 182 TYR A CA 1
ATOM 1329 C C . TYR A 1 182 ? -1.626 -12.942 -35.321 1.00 78.19 182 TYR A C 1
ATOM 1331 O O . TYR A 1 182 ? -0.901 -12.060 -34.864 1.00 78.19 182 TYR A O 1
ATOM 1339 N N . GLU A 1 183 ? -2.846 -13.168 -34.838 1.00 76.69 183 GLU A N 1
ATOM 1340 C CA . GLU A 1 183 ? -3.441 -12.370 -33.758 1.00 76.69 183 GLU A CA 1
ATOM 1341 C C . GLU A 1 183 ? -3.523 -13.157 -32.450 1.00 76.69 183 GLU A C 1
ATOM 1343 O O . GLU A 1 183 ? -4.093 -14.246 -32.394 1.00 76.69 183 GLU A O 1
ATOM 1348 N N . ALA A 1 184 ? -2.978 -12.585 -31.380 1.00 75.94 184 ALA A N 1
ATOM 1349 C CA . ALA A 1 184 ? -3.054 -13.140 -30.037 1.00 75.94 184 ALA A CA 1
ATOM 1350 C C . ALA A 1 184 ? -3.044 -12.018 -28.996 1.00 75.94 184 ALA A C 1
ATOM 1352 O O . ALA A 1 184 ? -2.302 -11.047 -29.120 1.00 75.94 184 ALA A O 1
ATOM 1353 N N . TYR A 1 185 ? -3.862 -12.148 -27.949 1.00 73.56 185 TYR A N 1
ATOM 1354 C CA . TYR A 1 185 ? -3.916 -11.190 -26.832 1.00 73.56 185 TYR A CA 1
ATOM 1355 C C . TYR A 1 185 ? -4.189 -9.725 -27.244 1.00 73.56 185 TYR A C 1
ATOM 1357 O O . TYR A 1 185 ? -3.773 -8.793 -26.557 1.00 73.56 185 TYR A O 1
ATOM 1365 N N . GLY A 1 186 ? -4.880 -9.504 -28.371 1.00 71.44 186 GLY A N 1
ATOM 1366 C CA . GLY A 1 186 ? -5.135 -8.167 -28.937 1.00 71.44 186 GLY A CA 1
ATOM 1367 C C . GLY A 1 186 ? -3.946 -7.553 -29.693 1.00 71.44 186 GLY A C 1
ATOM 1368 O O . GLY A 1 186 ? -4.041 -6.431 -30.193 1.00 71.44 186 GLY A O 1
ATOM 1369 N N . LEU A 1 187 ? -2.840 -8.292 -29.798 1.00 77.69 187 LEU A N 1
ATOM 1370 C CA . LEU A 1 187 ? -1.677 -7.953 -30.605 1.00 77.69 187 LEU A CA 1
ATOM 1371 C C . LEU A 1 187 ? -1.704 -8.734 -31.921 1.00 77.69 187 LEU A C 1
ATOM 1373 O O . LEU A 1 187 ? -1.954 -9.937 -31.958 1.00 77.69 187 LEU A O 1
ATOM 1377 N N . THR A 1 188 ? -1.399 -8.031 -32.997 1.00 80.19 188 THR A N 1
ATOM 1378 C CA . THR A 1 188 ? -1.223 -8.545 -34.348 1.00 80.19 188 THR A CA 1
ATOM 1379 C C . THR A 1 188 ? 0.273 -8.632 -34.629 1.00 80.19 188 THR A C 1
ATOM 1381 O O . THR A 1 188 ? 0.971 -7.616 -34.657 1.00 80.19 188 THR A O 1
ATOM 1384 N N . PHE A 1 189 ? 0.774 -9.842 -34.849 1.00 80.69 189 PHE A N 1
ATOM 1385 C CA . PHE A 1 189 ? 2.163 -10.124 -35.188 1.00 80.69 189 PHE A CA 1
ATOM 1386 C C . PHE A 1 189 ? 2.284 -10.369 -36.694 1.00 80.69 189 PHE A C 1
ATOM 1388 O O . PHE A 1 189 ? 1.721 -11.320 -37.245 1.00 80.69 189 PHE A O 1
ATOM 1395 N N . ALA A 1 190 ? 3.036 -9.508 -37.373 1.00 79.94 190 ALA A N 1
ATOM 1396 C CA . ALA A 1 190 ? 3.374 -9.672 -38.777 1.00 79.94 190 ALA A CA 1
ATOM 1397 C C . ALA A 1 190 ? 4.778 -10.272 -38.890 1.00 79.94 190 ALA A C 1
ATOM 1399 O O . ALA A 1 190 ? 5.770 -9.652 -38.510 1.00 79.94 190 ALA A O 1
ATOM 1400 N N . ILE A 1 191 ? 4.856 -11.488 -39.427 1.00 79.56 191 ILE A N 1
ATOM 1401 C CA . ILE A 1 191 ? 6.112 -12.201 -39.668 1.00 79.56 191 ILE A CA 1
ATOM 1402 C C . ILE A 1 191 ? 6.437 -12.117 -41.154 1.00 79.56 191 ILE A C 1
ATOM 1404 O O . ILE A 1 191 ? 5.620 -12.494 -41.991 1.00 79.56 191 ILE A O 1
ATOM 1408 N N . GLN A 1 192 ? 7.618 -11.589 -41.471 1.00 77.94 192 GLN A N 1
ATOM 1409 C CA . GLN A 1 192 ? 8.078 -11.355 -42.841 1.00 77.94 192 GLN A CA 1
ATOM 1410 C C . GLN A 1 192 ? 9.253 -12.271 -43.186 1.00 77.94 192 GLN A C 1
ATOM 1412 O O . GLN A 1 192 ? 9.070 -13.253 -43.898 1.00 77.94 192 GLN A O 1
ATOM 1417 N N . ALA A 1 193 ? 10.449 -11.975 -42.672 1.00 74.75 193 ALA A N 1
ATOM 1418 C CA . ALA A 1 193 ? 11.681 -12.707 -42.991 1.00 74.75 193 ALA A CA 1
ATOM 1419 C C . ALA A 1 193 ? 12.263 -13.494 -41.802 1.00 74.75 193 ALA A C 1
ATOM 1421 O O . ALA A 1 193 ? 13.425 -13.895 -41.832 1.00 74.75 193 ALA A O 1
ATOM 1422 N N . ALA A 1 194 ? 11.474 -13.702 -40.746 1.00 73.62 194 ALA A N 1
ATOM 1423 C CA . ALA A 1 194 ? 11.943 -14.371 -39.539 1.00 73.62 194 ALA A CA 1
ATOM 1424 C C . ALA A 1 194 ? 12.417 -15.809 -39.816 1.00 73.62 194 ALA A C 1
ATOM 1426 O O . ALA A 1 194 ? 11.811 -16.557 -40.587 1.00 73.62 194 ALA A O 1
ATOM 1427 N N . SER A 1 195 ? 13.503 -16.215 -39.160 1.00 77.38 195 SER A N 1
ATOM 1428 C CA . SER A 1 195 ? 14.074 -17.553 -39.318 1.00 77.38 195 SER A CA 1
ATOM 1429 C C . SER A 1 195 ? 13.200 -18.617 -38.649 1.00 77.38 195 SER A C 1
ATOM 1431 O O . SER A 1 195 ? 12.847 -18.513 -37.475 1.00 77.38 195 SER A O 1
ATOM 1433 N N . HIS A 1 196 ? 12.908 -19.691 -39.381 1.00 80.69 196 HIS A N 1
ATOM 1434 C CA . HIS A 1 196 ? 12.137 -20.831 -38.885 1.00 80.69 196 HIS A CA 1
ATOM 1435 C C . HIS A 1 196 ? 12.803 -21.502 -37.672 1.00 80.69 196 HIS A C 1
ATOM 1437 O O . HIS A 1 196 ? 14.018 -21.713 -37.648 1.00 80.69 196 HIS A O 1
ATOM 1443 N N . GLY A 1 197 ? 12.000 -21.873 -36.670 1.00 74.00 197 GLY A N 1
ATOM 1444 C CA . GLY A 1 197 ? 12.472 -22.539 -35.453 1.00 74.00 197 GLY A CA 1
ATOM 1445 C C . GLY A 1 197 ? 13.191 -21.615 -34.465 1.00 74.00 197 GLY A C 1
ATOM 1446 O O . GLY A 1 197 ? 13.940 -22.102 -33.615 1.00 74.00 197 GLY A O 1
ATOM 1447 N N . LYS A 1 198 ? 13.010 -20.294 -34.582 1.00 80.44 198 LYS A N 1
ATOM 1448 C CA . LYS A 1 198 ? 13.560 -19.296 -33.656 1.00 80.44 198 LYS A CA 1
ATOM 1449 C C . LYS A 1 198 ? 12.466 -18.655 -32.808 1.00 80.44 198 LYS A C 1
ATOM 1451 O O . LYS A 1 198 ? 11.334 -18.487 -33.259 1.00 80.44 198 LYS A O 1
ATOM 1456 N N . THR A 1 199 ? 12.853 -18.290 -31.588 1.00 81.88 199 THR A N 1
ATOM 1457 C CA . THR A 1 199 ? 12.049 -17.508 -30.647 1.00 81.88 199 THR A CA 1
ATOM 1458 C C . THR A 1 199 ? 12.614 -16.102 -30.574 1.00 81.88 199 THR A C 1
ATOM 1460 O O . THR A 1 199 ? 13.812 -15.924 -30.354 1.00 81.88 199 THR A O 1
ATOM 1463 N N . TYR A 1 200 ? 11.740 -15.123 -30.745 1.00 79.75 200 TYR A N 1
ATOM 1464 C CA . TYR A 1 200 ? 12.031 -13.703 -30.654 1.00 79.75 200 TYR A CA 1
ATOM 1465 C C . TYR A 1 200 ? 11.347 -13.142 -29.411 1.00 79.75 200 TYR A C 1
ATOM 1467 O O . TYR A 1 200 ? 10.196 -13.485 -29.154 1.00 79.75 200 TYR A O 1
ATOM 1475 N N . GLU A 1 201 ? 12.037 -12.307 -28.635 1.00 76.75 201 GLU A N 1
ATOM 1476 C CA . GLU A 1 201 ? 11.473 -11.687 -27.431 1.00 76.75 201 GLU A CA 1
ATOM 1477 C C . GLU A 1 201 ? 11.244 -10.192 -27.649 1.00 76.75 201 GLU A C 1
ATOM 1479 O O . GLU A 1 201 ? 12.088 -9.501 -28.219 1.00 76.75 201 GLU A O 1
ATOM 1484 N N . LEU A 1 202 ? 10.120 -9.695 -27.146 1.00 74.75 202 LEU A N 1
ATOM 1485 C CA . LEU A 1 202 ? 9.790 -8.282 -27.077 1.00 74.75 202 LEU A CA 1
ATOM 1486 C C . LEU A 1 202 ? 9.419 -7.916 -25.644 1.00 74.75 202 LEU A C 1
ATOM 1488 O O . LEU A 1 202 ? 8.520 -8.527 -25.068 1.00 74.75 202 LEU A O 1
ATOM 1492 N N . ASP A 1 203 ? 10.039 -6.874 -25.099 1.00 69.69 203 ASP A N 1
ATOM 1493 C CA . ASP A 1 203 ? 9.571 -6.274 -23.852 1.00 69.69 203 ASP A CA 1
ATOM 1494 C C . ASP A 1 203 ? 8.249 -5.531 -24.123 1.00 69.69 203 ASP A C 1
ATOM 1496 O O . ASP A 1 203 ? 8.208 -4.511 -24.815 1.00 69.69 203 ASP A O 1
ATOM 1500 N N . ILE A 1 204 ? 7.146 -6.070 -23.599 1.00 67.81 204 ILE A N 1
ATOM 1501 C CA . ILE A 1 204 ? 5.789 -5.495 -23.720 1.00 67.81 204 ILE A CA 1
ATOM 1502 C C . ILE A 1 204 ? 5.482 -4.484 -22.620 1.00 67.81 204 ILE A C 1
ATOM 1504 O O . ILE A 1 204 ? 4.453 -3.809 -22.639 1.00 67.81 204 ILE A O 1
ATOM 1508 N N . VAL A 1 205 ? 6.402 -4.361 -21.675 1.00 63.75 205 VAL A N 1
ATOM 1509 C CA . VAL A 1 205 ? 6.337 -3.458 -20.549 1.00 63.75 205 VAL A CA 1
ATOM 1510 C C . VAL A 1 205 ? 7.568 -2.561 -20.590 1.00 63.75 205 VAL A C 1
ATOM 1512 O O . VAL A 1 205 ? 8.700 -3.031 -20.512 1.00 63.75 205 VAL A O 1
ATOM 1515 N N . THR A 1 206 ? 7.353 -1.252 -20.693 1.00 65.25 206 THR A N 1
ATOM 1516 C CA . THR A 1 206 ? 8.418 -0.262 -20.529 1.00 65.25 206 THR A CA 1
ATOM 1517 C C . THR A 1 206 ? 8.325 0.360 -19.149 1.00 65.25 206 THR A C 1
ATOM 1519 O O . THR A 1 206 ? 7.325 0.992 -18.794 1.00 65.25 206 THR A O 1
ATOM 1522 N N . GLY A 1 207 ? 9.392 0.186 -18.372 1.00 70.19 207 GLY A N 1
ATOM 1523 C CA . GLY A 1 207 ? 9.633 0.989 -17.181 1.00 70.19 207 GLY A CA 1
ATOM 1524 C C . GLY A 1 207 ? 9.977 2.434 -17.536 1.00 70.19 207 GLY A C 1
ATOM 1525 O O . GLY A 1 207 ? 10.135 2.794 -18.706 1.00 70.19 207 GLY A O 1
ATOM 1526 N N . ILE A 1 208 ? 10.122 3.263 -16.506 1.00 76.19 208 ILE A N 1
ATOM 1527 C CA . ILE A 1 208 ? 10.618 4.630 -16.648 1.00 76.19 208 ILE A CA 1
ATOM 1528 C C . ILE A 1 208 ? 11.944 4.623 -17.408 1.00 76.19 208 ILE A C 1
ATOM 1530 O O . ILE A 1 208 ? 12.940 4.094 -16.921 1.00 76.19 208 ILE A O 1
ATOM 1534 N N . ASN A 1 209 ? 11.965 5.259 -18.578 1.00 78.62 209 ASN A N 1
ATOM 1535 C CA . ASN A 1 209 ? 13.183 5.439 -19.350 1.00 78.62 209 ASN A CA 1
ATOM 1536 C C . ASN A 1 209 ? 13.817 6.798 -19.023 1.00 78.62 209 ASN A C 1
ATOM 1538 O O . ASN A 1 209 ? 13.277 7.848 -19.361 1.00 78.62 209 ASN A O 1
ATOM 1542 N N . VAL A 1 210 ? 14.971 6.766 -18.367 1.00 81.44 210 VAL A N 1
ATOM 1543 C CA . VAL A 1 210 ? 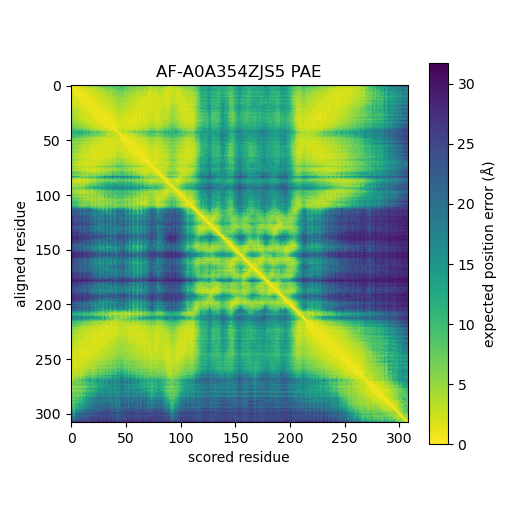15.860 7.909 -18.131 1.00 81.44 210 VAL A CA 1
ATOM 1544 C C . VAL A 1 210 ? 17.065 7.911 -19.076 1.00 81.44 210 VAL A C 1
ATOM 1546 O O . VAL A 1 210 ? 17.824 8.877 -19.074 1.00 81.44 210 VAL A O 1
ATOM 1549 N N . SER A 1 211 ? 17.244 6.862 -19.883 1.00 78.44 211 SER A N 1
ATOM 1550 C CA . SER A 1 211 ? 18.321 6.733 -20.868 1.00 78.44 211 SER A CA 1
ATOM 1551 C C . SER A 1 211 ? 17.983 7.382 -22.216 1.00 78.44 211 SER A C 1
ATOM 1553 O O . SER A 1 211 ? 16.818 7.598 -22.559 1.00 78.44 211 SER A O 1
ATOM 1555 N N . GLY A 1 212 ? 19.010 7.703 -23.003 1.00 75.44 212 GLY A N 1
ATOM 1556 C CA . GLY A 1 212 ? 18.862 8.304 -24.329 1.00 75.44 212 GLY A CA 1
ATOM 1557 C C . GLY A 1 212 ? 20.040 9.196 -24.706 1.00 75.44 212 GLY A C 1
ATOM 1558 O O . GLY A 1 212 ? 20.934 9.449 -23.897 1.00 75.44 212 GLY A O 1
ATOM 1559 N N . ASP A 1 213 ? 20.023 9.684 -25.947 1.00 71.19 213 ASP A N 1
ATOM 1560 C CA . ASP A 1 213 ? 21.029 10.634 -26.440 1.00 71.19 213 ASP A CA 1
ATOM 1561 C C . ASP A 1 213 ? 20.812 12.050 -25.867 1.00 71.19 213 ASP A C 1
ATOM 1563 O O . ASP A 1 213 ? 21.748 12.842 -25.798 1.00 71.19 213 ASP A O 1
ATOM 1567 N N . THR A 1 214 ? 19.590 12.363 -25.413 1.00 73.69 214 THR A N 1
ATOM 1568 C CA . THR A 1 214 ? 19.207 13.654 -24.816 1.00 73.69 214 THR A CA 1
ATOM 1569 C C . THR A 1 214 ? 18.484 13.468 -23.477 1.00 73.69 214 THR A C 1
ATOM 1571 O O . THR A 1 214 ? 17.910 12.411 -23.207 1.00 73.69 214 THR A O 1
ATOM 1574 N N . GLY A 1 215 ? 18.446 14.520 -22.649 1.00 77.75 215 GLY A N 1
ATOM 1575 C CA . GLY A 1 215 ? 17.723 14.535 -21.366 1.00 77.75 215 GLY A CA 1
ATOM 1576 C C . GLY A 1 215 ? 16.187 14.557 -21.474 1.00 77.75 215 GLY A C 1
ATOM 1577 O O . GLY A 1 215 ? 15.500 14.629 -20.455 1.00 77.75 215 GLY A O 1
ATOM 1578 N N . ALA A 1 216 ? 15.610 14.497 -22.681 1.00 80.38 216 ALA A N 1
ATOM 1579 C CA . ALA A 1 216 ? 14.160 14.585 -22.890 1.00 80.38 216 ALA A CA 1
ATOM 1580 C C . ALA A 1 216 ? 13.389 13.440 -22.204 1.00 80.38 216 ALA A C 1
ATOM 1582 O O . ALA A 1 216 ? 12.376 13.685 -21.545 1.00 80.38 216 ALA A O 1
ATOM 1583 N N . ASN A 1 217 ? 13.907 12.211 -22.290 1.00 79.94 217 ASN A N 1
ATOM 1584 C CA . ASN A 1 217 ? 13.305 11.035 -21.654 1.00 79.94 217 ASN A CA 1
ATOM 1585 C C . ASN A 1 217 ? 13.313 11.162 -20.124 1.00 79.94 217 ASN A C 1
ATOM 1587 O O . ASN A 1 217 ? 12.302 10.935 -19.462 1.00 79.94 217 ASN A O 1
ATOM 1591 N N . ALA A 1 218 ? 14.424 11.647 -19.569 1.00 83.56 218 ALA A N 1
ATOM 1592 C CA . ALA A 1 218 ? 14.563 11.892 -18.142 1.00 83.56 218 ALA A CA 1
ATOM 1593 C C . ALA A 1 218 ? 13.591 12.977 -17.622 1.00 83.56 218 ALA A C 1
ATOM 1595 O O . ALA A 1 218 ? 13.056 12.851 -16.523 1.00 83.56 218 ALA A O 1
ATOM 1596 N N . ASN A 1 219 ? 13.259 13.997 -18.420 1.00 84.69 219 ASN A N 1
ATOM 1597 C CA . ASN A 1 219 ? 12.240 14.991 -18.048 1.00 84.69 219 ASN A CA 1
ATOM 1598 C C . ASN A 1 219 ? 10.814 14.406 -17.997 1.00 84.69 219 ASN A C 1
ATOM 1600 O O . ASN A 1 219 ? 10.033 14.728 -17.091 1.00 84.69 219 ASN A O 1
ATOM 1604 N N . ALA A 1 220 ? 10.471 13.507 -18.925 1.00 85.62 220 ALA A N 1
ATOM 1605 C CA . ALA A 1 220 ? 9.208 12.765 -18.878 1.00 85.62 220 ALA A CA 1
ATOM 1606 C C . ALA A 1 220 ? 9.160 11.811 -17.667 1.00 85.62 220 ALA A C 1
ATOM 1608 O O . ALA A 1 220 ? 8.143 11.724 -16.968 1.00 85.62 220 ALA A O 1
ATOM 1609 N N . ALA A 1 221 ? 10.288 11.162 -17.365 1.00 87.00 221 ALA A N 1
ATOM 1610 C CA . ALA A 1 221 ? 10.464 10.328 -16.183 1.00 87.00 221 ALA A CA 1
ATOM 1611 C C . ALA A 1 221 ? 10.222 11.105 -14.882 1.00 87.00 221 ALA A C 1
ATOM 1613 O O . ALA A 1 221 ? 9.421 10.667 -14.061 1.00 87.00 221 ALA A O 1
ATOM 1614 N N . ILE A 1 222 ? 10.825 12.289 -14.713 1.00 90.44 222 ILE A N 1
ATOM 1615 C CA . ILE A 1 222 ? 10.626 13.142 -13.527 1.00 90.44 222 ILE A CA 1
ATOM 1616 C C . ILE A 1 222 ? 9.138 13.439 -13.303 1.00 90.44 222 ILE A C 1
ATOM 1618 O O . ILE A 1 222 ? 8.655 13.348 -12.175 1.00 90.44 222 ILE A O 1
ATOM 1622 N N . THR A 1 223 ? 8.394 13.767 -14.362 1.00 90.44 223 THR A N 1
ATOM 1623 C CA . THR A 1 223 ? 6.952 14.054 -14.259 1.00 90.44 223 THR A CA 1
ATOM 1624 C C . THR A 1 223 ? 6.172 12.826 -13.788 1.00 90.44 223 THR A C 1
ATOM 1626 O O . THR A 1 223 ? 5.338 12.923 -12.888 1.00 90.44 223 THR A O 1
ATOM 1629 N N . THR A 1 224 ? 6.480 11.659 -14.349 1.00 89.38 224 THR A N 1
ATOM 1630 C CA . THR A 1 224 ? 5.846 10.390 -13.972 1.00 89.38 224 THR A CA 1
ATOM 1631 C C . THR A 1 224 ? 6.153 10.024 -12.517 1.00 89.38 224 THR A C 1
ATOM 1633 O O . THR A 1 224 ? 5.236 9.719 -11.756 1.00 89.38 224 THR A O 1
ATOM 1636 N N . ILE A 1 225 ? 7.413 10.161 -12.090 1.00 92.06 225 ILE A N 1
ATOM 1637 C CA . ILE A 1 225 ? 7.839 9.908 -10.706 1.00 92.06 225 ILE A CA 1
ATOM 1638 C C . ILE A 1 225 ? 7.173 10.891 -9.737 1.00 92.06 225 ILE A C 1
ATOM 1640 O O . ILE A 1 225 ? 6.698 10.477 -8.685 1.00 92.06 225 ILE A O 1
ATOM 1644 N N . ASN A 1 226 ? 7.066 12.178 -10.083 1.00 94.19 226 ASN A N 1
ATOM 1645 C CA . ASN A 1 226 ? 6.371 13.160 -9.242 1.00 94.19 226 ASN A CA 1
ATOM 1646 C C . ASN A 1 226 ? 4.890 12.797 -9.049 1.00 94.19 226 ASN A C 1
ATOM 1648 O O . ASN A 1 226 ? 4.367 12.910 -7.942 1.00 94.19 226 ASN A O 1
ATOM 1652 N N . ASN A 1 227 ? 4.214 12.329 -10.102 1.00 92.56 227 ASN A N 1
ATOM 1653 C CA . ASN A 1 227 ? 2.831 11.863 -9.995 1.00 92.56 227 ASN A CA 1
ATOM 1654 C C . ASN A 1 227 ? 2.722 10.627 -9.090 1.00 92.56 227 ASN A C 1
ATOM 1656 O O . ASN A 1 227 ? 1.838 10.575 -8.236 1.00 92.56 227 ASN A O 1
ATOM 1660 N N . ALA A 1 228 ? 3.645 9.673 -9.220 1.00 92.38 228 ALA A N 1
ATOM 1661 C CA . ALA A 1 228 ? 3.716 8.507 -8.343 1.00 92.38 228 ALA A CA 1
ATOM 1662 C C . ALA A 1 228 ? 3.951 8.901 -6.872 1.00 92.38 228 ALA A C 1
ATOM 1664 O O . ALA A 1 228 ? 3.242 8.421 -5.989 1.00 92.38 228 ALA A O 1
ATOM 1665 N N . ILE A 1 229 ? 4.877 9.831 -6.605 1.00 94.50 229 ILE A N 1
ATOM 1666 C CA . ILE A 1 229 ? 5.132 10.384 -5.266 1.00 94.50 229 ILE A CA 1
ATOM 1667 C C . ILE A 1 229 ? 3.855 10.991 -4.682 1.00 94.50 229 ILE A C 1
ATOM 1669 O O . ILE A 1 229 ? 3.492 10.675 -3.550 1.00 94.50 229 ILE A O 1
ATOM 1673 N N . ASN A 1 230 ? 3.152 11.825 -5.454 1.00 94.81 230 ASN A N 1
ATOM 1674 C CA . ASN A 1 230 ? 1.912 12.459 -5.009 1.00 94.81 230 ASN A CA 1
ATOM 1675 C C . ASN A 1 230 ? 0.817 11.429 -4.700 1.00 94.81 230 ASN A C 1
ATOM 1677 O O . ASN A 1 230 ? 0.107 11.583 -3.707 1.00 94.81 230 ASN A O 1
ATOM 1681 N N . ASN A 1 231 ? 0.709 10.360 -5.494 1.00 93.62 231 ASN A N 1
ATOM 1682 C CA . ASN A 1 231 ? -0.236 9.273 -5.239 1.00 93.62 231 ASN A CA 1
ATOM 1683 C C . ASN A 1 231 ? 0.085 8.531 -3.932 1.00 93.62 231 ASN A C 1
ATOM 1685 O O . ASN A 1 231 ? -0.803 8.373 -3.096 1.00 93.62 231 ASN A O 1
ATOM 1689 N N . VAL A 1 232 ? 1.349 8.145 -3.714 1.00 94.56 232 VAL A N 1
ATOM 1690 C CA . VAL A 1 232 ? 1.782 7.474 -2.472 1.00 94.56 232 VAL A CA 1
ATOM 1691 C C . VAL A 1 232 ? 1.572 8.380 -1.257 1.00 94.56 232 VAL A C 1
ATOM 1693 O O . VAL A 1 232 ? 1.043 7.943 -0.236 1.00 94.56 232 VAL A O 1
ATOM 1696 N N . SER A 1 233 ? 1.937 9.659 -1.357 1.00 95.44 233 SER A N 1
ATOM 1697 C CA . SER A 1 233 ? 1.707 10.640 -0.290 1.00 95.44 233 SER A CA 1
ATOM 1698 C C . SER A 1 233 ? 0.218 10.840 0.003 1.00 95.44 233 SER A C 1
ATOM 1700 O O . SER A 1 233 ? -0.169 10.926 1.169 1.00 95.44 233 SER A O 1
ATOM 1702 N N . GLY A 1 234 ? -0.623 10.873 -1.034 1.00 95.00 234 GLY A N 1
ATOM 1703 C CA . GLY A 1 234 ? -2.074 10.939 -0.893 1.00 95.00 234 GLY A CA 1
ATOM 1704 C C . GLY A 1 234 ? -2.640 9.721 -0.165 1.00 95.00 234 GLY A C 1
ATOM 1705 O O . GLY A 1 234 ? -3.479 9.874 0.720 1.00 95.00 234 GLY A O 1
ATOM 1706 N N . GLU A 1 235 ? -2.150 8.522 -0.478 1.00 93.62 235 GLU A N 1
ATOM 1707 C CA . GLU A 1 235 ? -2.597 7.298 0.188 1.00 93.62 235 GLU A CA 1
ATOM 1708 C C . GLU A 1 235 ? -2.149 7.239 1.654 1.00 93.62 235 GLU A C 1
ATOM 1710 O O . GLU A 1 235 ? -2.978 7.006 2.532 1.00 93.62 235 GLU A O 1
ATOM 1715 N N . ARG A 1 236 ? -0.886 7.569 1.955 1.00 94.75 236 ARG A N 1
ATOM 1716 C CA . ARG A 1 236 ? -0.389 7.675 3.342 1.00 94.75 236 ARG A CA 1
ATOM 1717 C C . ARG A 1 236 ? -1.208 8.660 4.174 1.00 94.75 236 ARG A C 1
ATOM 1719 O O . ARG A 1 236 ? -1.557 8.372 5.313 1.00 94.75 236 ARG A O 1
ATOM 1726 N N . SER A 1 237 ? -1.594 9.793 3.585 1.00 96.12 237 SER A N 1
ATOM 1727 C CA . SER A 1 237 ? -2.461 10.765 4.255 1.00 96.12 237 SER A CA 1
ATOM 1728 C C . SER A 1 237 ? -3.830 10.174 4.622 1.00 96.12 237 SER A C 1
ATOM 1730 O O . SER A 1 237 ? -4.315 10.404 5.733 1.00 96.12 237 SER A O 1
ATOM 1732 N N . LYS A 1 238 ? -4.439 9.367 3.740 1.00 94.00 238 LYS A N 1
ATOM 1733 C CA . LYS A 1 238 ? -5.693 8.661 4.052 1.00 94.00 238 LYS A CA 1
ATOM 1734 C C . LYS A 1 238 ? -5.500 7.640 5.170 1.00 94.00 238 LYS A C 1
ATOM 1736 O O . LYS A 1 238 ? -6.340 7.580 6.067 1.00 94.00 238 LYS A O 1
ATOM 1741 N N . LEU A 1 239 ? -4.411 6.869 5.143 1.00 93.50 239 LEU A N 1
ATOM 1742 C CA . LEU A 1 239 ? -4.113 5.883 6.185 1.00 93.50 239 LEU A CA 1
ATOM 1743 C C . LEU A 1 239 ? -3.931 6.541 7.554 1.00 93.50 239 LEU A C 1
ATOM 1745 O O . LEU A 1 239 ? -4.568 6.111 8.514 1.00 93.50 239 LEU A O 1
ATOM 1749 N N . GLY A 1 240 ? -3.172 7.636 7.628 1.00 95.88 240 GLY A N 1
ATOM 1750 C CA . GLY A 1 240 ? -3.010 8.409 8.861 1.00 95.88 240 GLY A CA 1
ATOM 1751 C C . GLY A 1 240 ? -4.335 8.979 9.383 1.00 95.88 240 GLY A C 1
ATOM 1752 O O . GLY A 1 240 ? -4.618 8.925 10.579 1.00 95.88 240 GLY A O 1
ATOM 1753 N N . ALA A 1 241 ? -5.220 9.454 8.499 1.00 95.12 241 ALA A N 1
ATOM 1754 C CA . ALA A 1 241 ? -6.552 9.904 8.905 1.00 95.12 241 ALA A CA 1
ATOM 1755 C C . ALA A 1 241 ? -7.411 8.761 9.484 1.00 95.12 241 ALA A C 1
ATOM 1757 O O . ALA A 1 241 ? -8.151 8.972 10.447 1.00 95.12 241 ALA A O 1
ATOM 1758 N N . ILE A 1 242 ? -7.320 7.551 8.921 1.00 93.56 242 ILE A N 1
ATOM 1759 C CA . ILE A 1 242 ? -8.022 6.369 9.439 1.00 93.56 242 ILE A CA 1
ATOM 1760 C C . ILE A 1 242 ? -7.431 5.930 10.786 1.00 93.56 242 ILE A C 1
ATOM 1762 O O . ILE A 1 242 ? -8.206 5.620 11.690 1.00 93.56 242 ILE A O 1
ATOM 1766 N N . GLN A 1 243 ? -6.106 5.969 10.959 1.00 95.75 243 GLN A N 1
ATOM 1767 C CA . GLN A 1 243 ? -5.454 5.696 12.247 1.00 95.75 243 GLN A CA 1
ATOM 1768 C C . GLN A 1 243 ? -5.962 6.649 13.336 1.00 95.75 243 GLN A C 1
ATOM 1770 O O . GLN A 1 243 ? -6.491 6.183 14.342 1.00 95.75 243 GLN A O 1
ATOM 1775 N N . ASN A 1 244 ? -5.957 7.963 13.084 1.00 95.75 244 ASN A N 1
ATOM 1776 C CA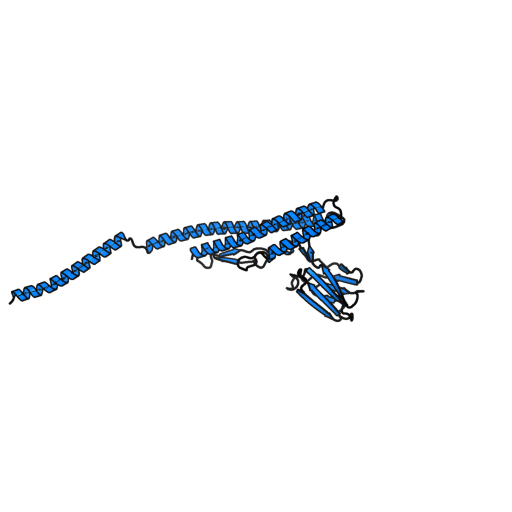 . ASN A 1 244 ? -6.490 8.957 14.027 1.00 95.75 244 ASN A CA 1
ATOM 1777 C C . ASN A 1 244 ? -7.961 8.679 14.389 1.00 95.75 244 ASN A C 1
ATOM 1779 O O . ASN A 1 244 ? -8.380 8.789 15.542 1.00 95.75 244 ASN A O 1
ATOM 1783 N N . ARG A 1 245 ? -8.780 8.279 13.406 1.00 95.06 245 ARG A N 1
ATOM 1784 C CA . ARG A 1 245 ? -10.180 7.895 13.655 1.00 95.06 245 ARG A CA 1
ATOM 1785 C C . ARG A 1 245 ? -10.289 6.646 14.529 1.00 95.06 245 ARG A C 1
ATOM 1787 O O . ARG A 1 245 ? -11.156 6.611 15.403 1.00 95.06 245 ARG A O 1
ATOM 1794 N N . LEU A 1 246 ? -9.454 5.633 14.304 1.00 94.06 246 LEU A N 1
ATOM 1795 C CA . LEU A 1 246 ? -9.418 4.420 15.122 1.00 94.06 246 LEU A CA 1
ATOM 1796 C C . LEU A 1 246 ? -8.954 4.726 16.551 1.00 94.06 246 LEU A C 1
ATOM 1798 O O . LEU A 1 246 ? -9.584 4.241 17.485 1.00 94.06 246 LEU A O 1
ATOM 1802 N N . GLU A 1 247 ? -7.958 5.591 16.742 1.00 96.00 247 GLU A N 1
ATOM 1803 C CA . GLU A 1 247 ? -7.499 6.032 18.068 1.00 96.00 247 GLU A CA 1
ATOM 1804 C C . GLU A 1 247 ? -8.612 6.726 18.862 1.00 96.00 247 GLU A C 1
ATOM 1806 O O . GLU A 1 247 ? -8.904 6.350 20.001 1.00 96.00 247 GLU A O 1
ATOM 1811 N N . HIS A 1 248 ? -9.314 7.681 18.244 1.00 95.25 248 HIS A N 1
ATOM 1812 C CA . HIS A 1 248 ? -10.470 8.324 18.875 1.00 95.25 248 HIS A CA 1
ATOM 1813 C C . HIS A 1 248 ? -11.601 7.331 19.167 1.00 95.25 248 HIS A C 1
ATOM 1815 O O . HIS A 1 248 ? -12.274 7.430 20.195 1.00 95.25 248 HIS A O 1
ATOM 1821 N N . THR A 1 249 ? -11.799 6.350 18.287 1.00 93.44 249 THR A N 1
ATOM 1822 C CA . THR A 1 249 ? -12.797 5.298 18.494 1.00 93.44 249 THR A CA 1
ATOM 1823 C C . THR A 1 249 ? -12.425 4.410 19.680 1.00 93.44 249 THR A C 1
ATOM 1825 O O . THR A 1 249 ? -13.281 4.145 20.519 1.00 93.44 249 THR A O 1
ATOM 1828 N N . ILE A 1 250 ? -11.159 4.008 19.809 1.00 94.44 250 ILE A N 1
ATOM 1829 C CA . ILE A 1 250 ? -10.647 3.228 20.945 1.00 94.44 250 ILE A CA 1
ATOM 1830 C C . ILE A 1 250 ? -10.849 3.992 22.255 1.00 94.44 250 ILE A C 1
ATOM 1832 O O . ILE A 1 250 ? -11.358 3.413 23.215 1.00 94.44 250 ILE A O 1
ATOM 1836 N N . ALA A 1 251 ? -10.521 5.288 22.289 1.00 95.38 251 ALA A N 1
ATOM 1837 C CA . ALA A 1 251 ? -10.734 6.122 23.470 1.00 95.38 251 ALA A CA 1
ATOM 1838 C C . ALA A 1 251 ? -12.220 6.171 23.873 1.00 95.38 251 ALA A C 1
ATOM 1840 O O . ALA A 1 251 ? -12.561 5.944 25.033 1.00 95.38 251 ALA A O 1
ATOM 1841 N N . ASN A 1 252 ? -13.121 6.375 22.906 1.00 93.06 252 ASN A N 1
ATOM 1842 C CA . ASN A 1 252 ? -14.562 6.397 23.160 1.00 93.06 252 ASN A CA 1
ATOM 1843 C C . ASN A 1 252 ? -15.107 5.029 23.621 1.00 93.06 252 ASN A C 1
ATOM 1845 O O . ASN A 1 252 ? -15.935 4.952 24.534 1.00 93.06 252 ASN A O 1
ATOM 1849 N N . LEU A 1 253 ? -14.632 3.936 23.016 1.00 92.44 253 LEU A N 1
ATOM 1850 C CA . LEU A 1 253 ? -14.986 2.573 23.416 1.00 92.44 253 LEU A CA 1
ATOM 1851 C C . LEU A 1 253 ? -14.520 2.267 24.841 1.00 92.44 253 LEU A C 1
ATOM 1853 O O . LEU A 1 253 ? -15.274 1.648 25.589 1.00 92.44 253 LEU A O 1
ATOM 1857 N N . ALA A 1 254 ? -13.320 2.713 25.224 1.00 93.94 254 ALA A N 1
ATOM 1858 C CA . ALA A 1 254 ? -12.784 2.530 26.569 1.00 93.94 254 ALA A CA 1
ATOM 1859 C C . ALA A 1 254 ? -13.645 3.251 27.616 1.00 93.94 254 ALA A C 1
ATOM 1861 O O . ALA A 1 254 ? -14.106 2.616 28.563 1.00 93.94 254 ALA A O 1
ATOM 1862 N N . THR A 1 255 ? -13.965 4.533 27.400 1.00 95.00 255 THR A N 1
ATOM 1863 C CA . THR A 1 255 ? -14.853 5.294 28.297 1.00 95.00 255 THR A CA 1
ATOM 1864 C C . THR A 1 255 ? -16.254 4.680 28.375 1.00 95.00 255 THR A C 1
ATOM 1866 O O . THR A 1 255 ? -16.849 4.587 29.448 1.00 95.00 255 THR A O 1
ATOM 1869 N N . SER A 1 256 ? -16.796 4.220 27.246 1.00 93.81 256 SER A N 1
ATOM 1870 C CA . SER A 1 256 ? -18.109 3.565 27.208 1.00 93.81 256 SER A CA 1
ATOM 1871 C C . SER A 1 256 ? -18.105 2.229 27.958 1.00 93.81 256 SER A C 1
ATOM 1873 O O . SER A 1 256 ? -19.048 1.931 28.690 1.00 93.81 256 SER A O 1
ATOM 1875 N N . ALA A 1 257 ? -17.042 1.433 27.810 1.00 93.19 257 ALA A N 1
ATOM 1876 C CA . ALA A 1 257 ? -16.870 0.175 28.529 1.00 93.19 257 ALA A CA 1
ATOM 1877 C C . ALA A 1 257 ? -16.742 0.402 30.043 1.00 93.19 257 ALA A C 1
ATOM 1879 O O . ALA A 1 257 ? -17.372 -0.320 30.814 1.00 93.19 257 ALA A O 1
ATOM 1880 N N . GLU A 1 258 ? -16.000 1.424 30.472 1.00 94.75 258 GLU A N 1
ATOM 1881 C CA . GLU A 1 258 ? -15.870 1.804 31.883 1.00 94.75 258 GLU A CA 1
ATOM 1882 C C . GLU A 1 258 ? -17.217 2.231 32.482 1.00 94.75 258 GLU A C 1
ATOM 1884 O O . GLU A 1 258 ? -17.652 1.683 33.496 1.00 94.75 258 GLU A O 1
ATOM 1889 N N . ASN A 1 259 ? -17.937 3.133 31.809 1.00 94.69 259 ASN A N 1
ATOM 1890 C CA . ASN A 1 259 ? -19.246 3.605 32.263 1.00 94.69 259 ASN A CA 1
ATOM 1891 C C . ASN A 1 259 ? -20.278 2.477 32.361 1.00 94.69 259 ASN A C 1
ATOM 1893 O O . ASN A 1 259 ? -21.056 2.433 33.317 1.00 94.69 259 ASN A O 1
ATOM 1897 N N . LEU A 1 260 ? -20.287 1.559 31.390 1.00 93.44 260 LEU A N 1
ATOM 1898 C CA . LEU A 1 260 ? -21.180 0.402 31.413 1.00 93.44 260 LEU A CA 1
ATOM 1899 C C . LEU A 1 260 ? -20.791 -0.600 32.496 1.00 93.44 260 LEU A C 1
ATOM 1901 O O . LEU A 1 260 ? -21.682 -1.123 33.151 1.00 93.44 260 LEU A O 1
ATOM 1905 N N . THR A 1 261 ? -19.499 -0.812 32.747 1.00 94.25 261 THR A N 1
ATOM 1906 C CA . THR A 1 261 ? -19.039 -1.673 33.849 1.00 94.25 261 THR A CA 1
ATOM 1907 C C . THR A 1 261 ? -19.432 -1.074 35.201 1.00 94.25 261 THR A C 1
ATOM 1909 O O . THR A 1 261 ? -19.937 -1.780 36.067 1.00 94.25 261 THR A O 1
ATOM 1912 N N . ALA A 1 262 ? -19.297 0.244 35.375 1.00 96.25 262 ALA A N 1
ATOM 1913 C CA . ALA A 1 262 ? -19.743 0.937 36.583 1.00 96.25 262 ALA A CA 1
ATOM 1914 C C . ALA A 1 262 ? -21.274 0.897 36.751 1.00 96.25 262 ALA A C 1
ATOM 1916 O O . ALA A 1 262 ? -21.781 0.798 37.868 1.00 96.25 262 ALA A O 1
ATOM 1917 N N . ALA A 1 263 ? -22.029 0.980 35.652 1.00 96.06 263 ALA A N 1
ATOM 1918 C CA . ALA A 1 263 ? -23.479 0.818 35.678 1.00 96.06 263 ALA A CA 1
ATOM 1919 C C . ALA A 1 263 ? -23.890 -0.628 35.997 1.00 96.06 263 ALA A C 1
ATOM 1921 O O . ALA A 1 263 ? -24.806 -0.822 36.790 1.00 96.06 263 ALA A O 1
ATOM 1922 N N . GLU A 1 264 ? -23.198 -1.622 35.434 1.00 94.19 264 GLU A N 1
ATOM 1923 C CA . GLU A 1 264 ? -23.410 -3.036 35.747 1.00 94.19 264 GLU A CA 1
ATOM 1924 C C . GLU A 1 264 ? -23.117 -3.309 37.222 1.00 94.19 264 GLU A C 1
ATOM 1926 O O . GLU A 1 264 ? -23.959 -3.896 37.893 1.00 94.19 264 GLU A O 1
ATOM 1931 N N . SER A 1 265 ? -22.005 -2.793 37.751 1.00 96.31 265 SER A N 1
ATOM 1932 C CA . SER A 1 265 ? -21.661 -2.878 39.172 1.00 96.31 265 SER A CA 1
ATOM 1933 C C . SER A 1 265 ? -22.770 -2.297 40.056 1.00 96.31 265 SER A C 1
ATOM 1935 O O . SER A 1 265 ? -23.255 -2.968 40.955 1.00 96.31 265 SER A O 1
ATOM 1937 N N . ARG A 1 266 ? -23.307 -1.109 39.740 1.00 92.81 266 ARG A N 1
ATOM 1938 C CA . ARG A 1 266 ? -24.437 -0.531 40.499 1.00 92.81 266 ARG A CA 1
ATOM 1939 C C . ARG A 1 266 ? -25.721 -1.365 40.469 1.00 92.81 266 ARG A C 1
ATOM 1941 O O . ARG A 1 266 ? -26.532 -1.240 41.381 1.00 92.81 266 ARG A O 1
ATOM 1948 N N . ILE A 1 267 ? -25.958 -2.121 39.399 1.00 90.69 267 ILE A N 1
ATOM 1949 C CA . ILE A 1 267 ? -27.186 -2.912 39.231 1.00 90.69 267 ILE A CA 1
ATOM 1950 C C . ILE A 1 267 ? -27.028 -4.306 39.838 1.00 90.69 267 ILE A C 1
ATOM 1952 O O . ILE A 1 267 ? -27.990 -4.861 40.367 1.00 90.69 267 ILE A O 1
ATOM 1956 N N . ARG A 1 268 ? -25.841 -4.896 39.708 1.00 93.56 268 ARG A N 1
ATOM 1957 C CA . ARG A 1 268 ? -25.600 -6.312 39.969 1.00 93.56 268 ARG A CA 1
ATOM 1958 C C . ARG A 1 268 ? -24.783 -6.556 41.227 1.00 93.56 268 ARG A C 1
ATOM 1960 O O . ARG A 1 268 ? -25.000 -7.580 41.877 1.00 93.56 268 ARG A O 1
ATOM 1967 N N . ASP A 1 269 ? -23.872 -5.651 41.564 1.00 95.06 269 ASP A N 1
ATOM 1968 C CA . ASP A 1 269 ? -23.072 -5.791 42.769 1.00 95.06 269 ASP A CA 1
ATOM 1969 C C . ASP A 1 269 ? -23.909 -5.390 43.979 1.00 95.06 269 ASP A C 1
ATOM 1971 O O . ASP A 1 269 ? -24.633 -4.393 43.996 1.00 95.06 269 ASP A O 1
ATOM 1975 N N . VAL A 1 270 ? -23.817 -6.223 45.006 1.00 88.94 270 VAL A N 1
ATOM 1976 C CA . VAL A 1 270 ? -24.506 -6.020 46.272 1.00 88.94 270 VAL A CA 1
ATOM 1977 C C . VAL A 1 270 ? -23.617 -5.204 47.200 1.00 88.94 270 VAL A C 1
ATOM 1979 O O . VAL A 1 270 ? -22.410 -5.436 47.290 1.00 88.94 270 VAL A O 1
ATOM 1982 N N . ASP A 1 271 ? -24.228 -4.293 47.956 1.00 92.62 271 ASP A N 1
ATOM 1983 C CA . ASP A 1 271 ? -23.564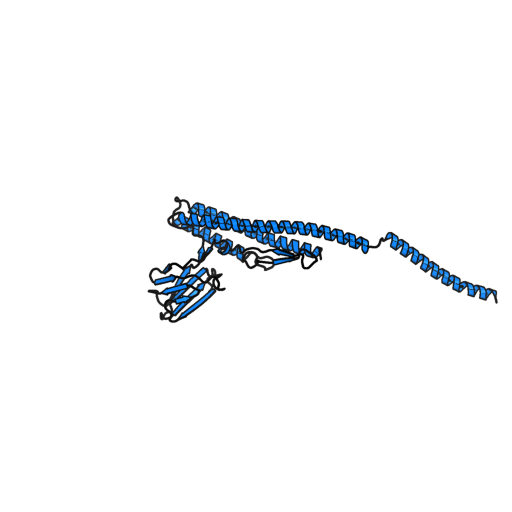 -3.683 49.103 1.00 92.62 271 ASP A CA 1
ATOM 1984 C C . ASP A 1 271 ? -23.356 -4.743 50.195 1.00 92.62 271 ASP A C 1
ATOM 1986 O O . ASP A 1 271 ? -24.285 -5.145 50.906 1.00 92.62 271 ASP A O 1
ATOM 1990 N N . ILE A 1 272 ? -22.110 -5.203 50.317 1.00 90.81 272 ILE A N 1
ATOM 1991 C CA . ILE A 1 272 ? -21.698 -6.254 51.251 1.00 90.81 272 ILE A CA 1
ATOM 1992 C C . ILE A 1 272 ? -22.075 -5.891 52.690 1.00 90.81 272 ILE A C 1
ATOM 1994 O O . ILE A 1 272 ? -22.426 -6.779 53.464 1.00 90.81 272 ILE A O 1
ATOM 1998 N N . ALA A 1 273 ? -22.045 -4.611 53.071 1.00 92.00 273 ALA A N 1
ATOM 1999 C CA . ALA A 1 273 ? -22.385 -4.217 54.432 1.00 92.00 273 ALA A CA 1
ATOM 2000 C C . ALA A 1 273 ? -23.861 -4.503 54.740 1.00 92.00 273 ALA A C 1
ATOM 2002 O O . ALA A 1 273 ? -24.178 -5.099 55.772 1.00 92.00 273 ALA A O 1
ATOM 2003 N N . VAL A 1 274 ? -24.763 -4.127 53.831 1.00 93.62 274 VAL A N 1
ATOM 2004 C CA . VAL A 1 274 ? -26.205 -4.368 53.982 1.00 93.62 274 VAL A CA 1
ATOM 2005 C C . VAL A 1 274 ? -26.512 -5.857 53.959 1.00 93.62 274 VAL A C 1
ATOM 2007 O O . VAL A 1 274 ? -27.269 -6.343 54.802 1.00 93.62 274 VAL A O 1
ATOM 2010 N N . GLU A 1 275 ? -25.882 -6.604 53.059 1.00 94.31 275 GLU A N 1
ATOM 2011 C CA . GLU A 1 275 ? -26.181 -8.025 52.937 1.00 94.31 275 GLU A CA 1
ATOM 2012 C C . GLU A 1 275 ? -25.597 -8.860 54.074 1.00 94.31 275 GLU A C 1
ATOM 2014 O O . GLU A 1 275 ? -26.242 -9.798 54.533 1.00 94.31 275 GLU A O 1
ATOM 2019 N N . MET A 1 276 ? -24.461 -8.458 54.649 1.00 92.81 276 MET A N 1
ATOM 2020 C CA . MET A 1 276 ? -23.957 -9.048 55.891 1.00 92.81 276 MET A CA 1
ATOM 2021 C C . MET A 1 276 ? -24.859 -8.717 57.090 1.00 92.81 276 MET A C 1
ATOM 2023 O O . MET A 1 276 ? -25.090 -9.580 57.941 1.00 92.81 276 MET A O 1
ATOM 2027 N N . MET A 1 277 ? -25.430 -7.509 57.161 1.00 93.19 277 MET A N 1
ATOM 2028 C CA . MET A 1 277 ? -26.426 -7.162 58.187 1.00 93.19 277 MET A CA 1
ATOM 2029 C C . MET A 1 277 ? -27.703 -8.003 58.046 1.00 93.19 277 MET A C 1
ATOM 2031 O O . MET A 1 277 ? -28.227 -8.518 59.035 1.00 93.19 277 MET A O 1
ATOM 2035 N N . ASN A 1 278 ? -28.186 -8.203 56.821 1.00 93.75 278 ASN A N 1
ATOM 2036 C CA . ASN A 1 278 ? -29.335 -9.066 56.552 1.00 93.75 278 ASN A CA 1
ATOM 2037 C C . ASN A 1 278 ? -29.028 -10.535 56.854 1.00 93.75 278 ASN A C 1
ATOM 2039 O O . ASN A 1 278 ? -29.810 -11.192 57.538 1.00 93.75 278 ASN A O 1
ATOM 2043 N N . PHE A 1 279 ? -27.882 -11.043 56.405 1.00 96.25 279 PHE A N 1
ATOM 2044 C CA . PHE A 1 279 ? -27.431 -12.406 56.665 1.00 96.25 279 PHE A CA 1
ATOM 2045 C C . PHE A 1 279 ? -27.342 -12.686 58.167 1.00 96.25 279 PHE A C 1
ATOM 2047 O O . PHE A 1 279 ? -27.926 -13.654 58.654 1.00 96.25 279 PHE A O 1
ATOM 2054 N N . THR A 1 280 ? -26.694 -11.799 58.926 1.00 94.50 280 THR A N 1
ATOM 2055 C CA . THR A 1 280 ? -26.598 -11.925 60.388 1.00 94.50 280 THR A CA 1
ATOM 2056 C C . THR A 1 280 ? -27.969 -11.836 61.060 1.00 94.50 280 THR A C 1
ATOM 2058 O O . THR A 1 280 ? -28.275 -12.660 61.921 1.00 94.50 280 THR A O 1
ATOM 2061 N N . LYS A 1 281 ? -28.851 -10.925 60.627 1.00 94.50 281 LYS A N 1
ATOM 2062 C CA . LYS A 1 281 ? -30.247 -10.858 61.091 1.00 94.50 281 LYS A CA 1
ATOM 2063 C C . LYS A 1 281 ? -31.001 -12.169 60.839 1.00 94.50 281 LYS A C 1
ATOM 2065 O O . LYS A 1 281 ? -31.682 -12.654 61.743 1.00 94.50 281 LYS A O 1
ATOM 2070 N N . TYR A 1 282 ? -30.892 -12.755 59.646 1.00 96.81 282 TYR A N 1
ATOM 2071 C CA . TYR A 1 282 ? -31.544 -14.028 59.322 1.00 96.81 282 TYR A CA 1
ATOM 2072 C C . TYR A 1 282 ? -30.945 -15.201 60.097 1.00 96.81 282 TYR A C 1
ATOM 2074 O O . TYR A 1 282 ? -31.689 -16.070 60.545 1.00 96.81 282 TYR A O 1
ATOM 2082 N N . GLN A 1 283 ? -29.633 -15.205 60.330 1.00 95.12 283 GLN A N 1
ATOM 2083 C CA . GLN A 1 283 ? -28.967 -16.213 61.150 1.00 95.12 283 GLN A CA 1
ATOM 2084 C C . GLN A 1 283 ? -29.435 -16.148 62.614 1.00 95.12 283 GLN A C 1
ATOM 2086 O O . GLN A 1 283 ? -29.757 -17.182 63.200 1.00 95.12 283 GLN A O 1
ATOM 2091 N N . ILE A 1 284 ? -29.565 -14.941 63.179 1.00 91.69 284 ILE A N 1
ATOM 2092 C CA . ILE A 1 284 ? -30.132 -14.722 64.518 1.00 91.69 284 ILE A CA 1
ATOM 2093 C C . ILE A 1 284 ? -31.605 -15.154 64.559 1.00 91.69 284 ILE A C 1
ATOM 2095 O O . ILE A 1 284 ? -32.007 -15.843 65.493 1.00 91.69 284 ILE A O 1
ATOM 2099 N N . LEU A 1 285 ? -32.412 -14.813 63.547 1.00 92.00 285 LEU A N 1
ATOM 2100 C CA . LEU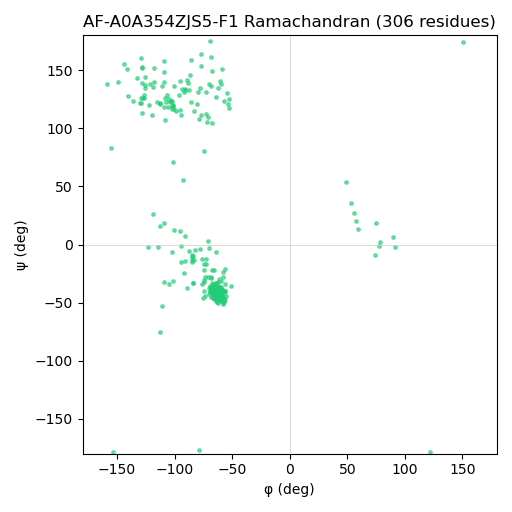 A 1 285 ? -33.813 -15.246 63.455 1.00 92.00 285 LEU A CA 1
ATOM 2101 C C . LEU A 1 285 ? -33.951 -16.767 63.353 1.00 92.00 285 LEU A C 1
ATOM 2103 O O . LEU A 1 285 ? -34.839 -17.334 63.987 1.00 92.00 285 LEU A O 1
ATOM 2107 N N . ALA A 1 286 ? -33.090 -17.438 62.588 1.00 95.31 286 ALA A N 1
ATOM 2108 C CA . ALA A 1 286 ? -33.086 -18.892 62.474 1.00 95.31 286 ALA A CA 1
ATOM 2109 C C . ALA A 1 286 ? -32.727 -19.546 63.818 1.00 95.31 286 ALA A C 1
ATOM 2111 O O . ALA A 1 286 ? -33.449 -20.428 64.284 1.00 95.31 286 ALA A O 1
ATOM 2112 N N . GLN A 1 287 ? -31.684 -19.055 64.496 1.00 92.88 287 GLN A N 1
ATOM 2113 C CA . GLN A 1 287 ? -31.319 -19.508 65.842 1.00 92.88 287 GLN A CA 1
ATOM 2114 C C . GLN A 1 287 ? -32.455 -19.266 66.847 1.00 92.88 287 GLN A C 1
ATOM 2116 O O . GLN A 1 287 ? -32.857 -20.190 67.554 1.00 92.88 287 GLN A O 1
ATOM 2121 N N . ALA A 1 288 ? -33.055 -18.073 66.850 1.00 90.50 288 ALA A N 1
ATOM 2122 C CA . ALA A 1 288 ? -34.209 -17.753 67.686 1.00 90.50 288 ALA A CA 1
ATOM 2123 C C . ALA A 1 288 ? -35.422 -18.646 67.371 1.00 90.50 288 ALA A C 1
ATOM 2125 O O . ALA A 1 288 ? -36.084 -19.110 68.291 1.00 90.50 288 ALA A O 1
ATOM 2126 N N . SER A 1 289 ? -35.689 -18.955 66.099 1.00 90.06 289 SER A N 1
ATOM 2127 C CA . SER A 1 289 ? -36.785 -19.844 65.684 1.00 90.06 289 SER A CA 1
ATOM 2128 C C . SER A 1 289 ? -36.566 -21.277 66.165 1.00 90.06 289 SER A C 1
ATOM 2130 O O . SER A 1 289 ? -37.501 -21.904 66.657 1.00 90.06 289 SER A O 1
ATOM 2132 N N . THR A 1 290 ? -35.331 -21.788 66.097 1.00 91.31 290 THR A N 1
ATOM 2133 C CA . THR A 1 290 ? -34.993 -23.109 66.655 1.00 91.31 290 THR A CA 1
ATOM 2134 C C . THR A 1 290 ? -35.103 -23.140 68.180 1.00 91.31 290 THR A C 1
ATOM 2136 O O . THR A 1 290 ? -35.671 -24.085 68.726 1.00 91.31 290 THR A O 1
ATOM 2139 N N . ALA A 1 291 ? -34.653 -22.087 68.872 1.00 88.50 291 ALA A N 1
ATOM 2140 C CA . ALA A 1 291 ? -34.793 -21.961 70.321 1.00 88.50 291 ALA A CA 1
ATOM 2141 C C . ALA A 1 291 ? -36.268 -21.851 70.746 1.00 88.50 291 ALA A C 1
ATOM 2143 O O . ALA A 1 291 ? -36.692 -22.498 71.700 1.00 88.50 291 ALA A O 1
ATOM 2144 N N . MET A 1 292 ? -37.079 -21.095 70.001 1.00 87.50 292 MET A N 1
ATOM 2145 C CA . MET A 1 292 ? -38.517 -20.956 70.238 1.00 87.50 292 MET A CA 1
ATOM 2146 C C . MET A 1 292 ? -39.280 -22.247 69.940 1.00 87.50 292 MET A C 1
ATOM 2148 O O . MET A 1 292 ? -40.174 -22.594 70.705 1.00 87.50 292 MET A O 1
ATOM 2152 N N . LEU A 1 293 ? -38.913 -22.997 68.895 1.00 85.12 293 LEU A N 1
ATOM 2153 C CA . LEU A 1 293 ? -39.445 -24.342 68.644 1.00 85.12 293 LEU A CA 1
ATOM 2154 C C . LEU A 1 293 ? -39.100 -25.301 69.787 1.00 85.12 293 LEU A C 1
ATOM 2156 O O . LEU A 1 293 ? -39.973 -26.018 70.273 1.00 85.12 293 LEU A O 1
ATOM 2160 N N . ALA A 1 294 ? -37.853 -25.287 70.262 1.00 85.62 294 ALA A N 1
ATOM 2161 C CA . ALA A 1 294 ? -37.441 -26.091 71.409 1.00 85.62 294 ALA A CA 1
ATOM 2162 C C . ALA A 1 294 ? -38.234 -25.720 72.679 1.00 85.62 294 ALA A C 1
ATOM 2164 O O . ALA A 1 294 ? -38.755 -26.599 73.364 1.00 85.62 294 ALA A O 1
ATOM 2165 N N . GLN A 1 295 ? -38.416 -24.424 72.952 1.00 84.56 295 GLN A N 1
ATOM 2166 C CA . GLN A 1 295 ? -39.205 -23.923 74.081 1.00 84.56 295 GLN A CA 1
ATOM 2167 C C . GLN A 1 295 ? -40.702 -24.265 73.953 1.00 84.56 295 GLN A C 1
ATOM 2169 O O . GLN A 1 295 ? -41.343 -24.634 74.941 1.00 84.56 295 GLN A O 1
ATOM 2174 N N . ALA A 1 296 ? -41.269 -24.157 72.749 1.00 83.31 296 ALA A N 1
ATOM 2175 C CA . ALA A 1 296 ? -42.662 -24.487 72.461 1.00 83.31 296 ALA A CA 1
ATOM 2176 C C . ALA A 1 296 ? -42.939 -25.991 72.593 1.00 83.31 296 ALA A C 1
ATOM 2178 O O . ALA A 1 296 ? -44.016 -26.354 73.050 1.00 83.31 296 ALA A O 1
ATOM 2179 N N . ASN A 1 297 ? -41.966 -26.853 72.280 1.00 78.62 297 ASN A N 1
ATOM 2180 C CA . ASN A 1 297 ? -42.053 -28.297 72.519 1.00 78.62 297 ASN A CA 1
ATOM 2181 C C . ASN A 1 297 ? -41.883 -28.666 74.006 1.00 78.62 297 ASN A C 1
ATOM 2183 O O . ASN A 1 297 ? -42.508 -29.614 74.481 1.00 78.62 297 ASN A O 1
ATOM 2187 N N . ALA A 1 298 ? -41.082 -27.907 74.761 1.00 82.44 298 ALA A N 1
ATOM 2188 C CA . ALA A 1 298 ? -40.837 -28.156 76.183 1.00 82.44 298 ALA A CA 1
ATOM 2189 C C . ALA A 1 298 ? -42.002 -27.720 77.096 1.00 82.44 298 ALA A C 1
ATOM 2191 O O . ALA A 1 298 ? -42.279 -28.373 78.104 1.00 82.44 298 ALA A O 1
ATOM 2192 N N . LYS A 1 299 ? -42.723 -26.640 76.755 1.00 79.19 299 LYS A N 1
ATOM 2193 C CA . LYS A 1 299 ? -43.850 -26.129 77.564 1.00 79.19 299 LYS A CA 1
ATOM 2194 C C . LYS A 1 299 ? -44.978 -27.160 77.788 1.00 79.19 299 LYS A C 1
ATOM 2196 O O . LYS A 1 299 ? -45.363 -27.341 78.942 1.00 79.19 299 LYS A O 1
ATOM 2201 N N . PRO A 1 300 ? -45.501 -27.861 76.761 1.00 75.81 300 PRO A N 1
ATOM 2202 C CA . PRO A 1 300 ? -46.507 -28.907 76.944 1.00 75.81 300 PRO A CA 1
ATOM 2203 C C . PRO A 1 300 ? -46.007 -30.073 77.800 1.00 75.81 300 PRO A C 1
ATOM 2205 O O . PRO A 1 300 ? -46.769 -30.604 78.600 1.00 75.81 300 PRO A O 1
ATOM 2208 N N . GLN A 1 301 ? -44.729 -30.451 77.678 1.00 70.38 301 GLN A N 1
ATOM 2209 C CA . GLN A 1 301 ? -44.135 -31.541 78.461 1.00 70.38 301 GLN A CA 1
ATOM 2210 C C . GLN A 1 301 ? -44.020 -31.181 79.948 1.00 70.38 301 GLN A C 1
ATOM 2212 O O . GLN A 1 301 ? -44.347 -32.004 80.799 1.00 70.38 301 GLN A O 1
ATOM 2217 N N . ALA A 1 302 ? -43.646 -29.938 80.264 1.00 71.75 302 ALA A N 1
ATOM 2218 C CA . ALA A 1 302 ? -43.620 -29.435 81.637 1.00 71.75 302 ALA A CA 1
ATOM 2219 C C . ALA A 1 302 ? -45.030 -29.351 82.254 1.00 71.75 302 ALA A C 1
ATOM 2221 O O . ALA A 1 302 ? -45.223 -29.701 83.416 1.00 71.75 302 ALA A O 1
ATOM 2222 N N . VAL A 1 303 ? -46.035 -28.946 81.468 1.00 64.69 303 VAL A N 1
ATOM 2223 C CA . VAL A 1 303 ? -47.443 -28.922 81.909 1.00 64.69 303 VAL A CA 1
ATOM 2224 C C . VAL A 1 303 ? -47.969 -30.341 82.152 1.00 64.69 303 VAL A C 1
ATOM 2226 O O . VAL A 1 303 ? -48.676 -30.572 83.128 1.00 64.69 303 VAL A O 1
ATOM 2229 N N . LEU A 1 304 ? -47.578 -31.315 81.325 1.00 58.88 304 LEU A N 1
ATOM 2230 C CA . LEU A 1 304 ? -47.945 -32.722 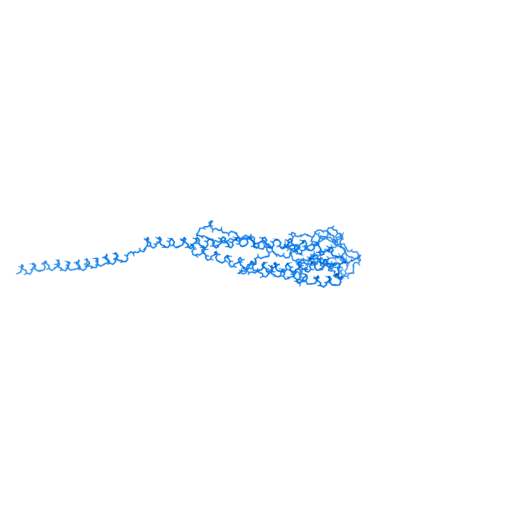81.515 1.00 58.88 304 LEU A CA 1
ATOM 2231 C C . LEU A 1 304 ? -47.283 -33.346 82.758 1.00 58.88 304 LEU A C 1
ATOM 2233 O O . LEU A 1 304 ? -47.848 -34.251 83.363 1.00 58.88 304 LEU A O 1
ATOM 2237 N N . GLN A 1 305 ? -46.103 -32.861 83.154 1.00 65.69 305 GLN A N 1
ATOM 2238 C CA . GLN A 1 305 ? -45.410 -33.282 84.376 1.00 65.69 305 GLN A CA 1
ATOM 2239 C C . GLN A 1 305 ? -46.064 -32.724 85.653 1.00 65.69 305 GLN A C 1
ATOM 2241 O O . GLN A 1 305 ? -45.985 -33.363 86.695 1.00 65.69 305 GLN A O 1
ATOM 2246 N N . LEU A 1 306 ? -46.726 -31.565 85.562 1.00 58.00 306 LEU A N 1
ATOM 2247 C CA . LEU A 1 306 ? -47.477 -30.923 86.653 1.00 58.00 306 LEU A CA 1
ATOM 2248 C C . LEU A 1 306 ? -48.908 -31.465 86.826 1.00 58.00 306 LEU A C 1
ATOM 2250 O O . LEU A 1 306 ? -49.551 -31.171 87.829 1.00 58.00 306 LEU A O 1
ATOM 2254 N N . LEU A 1 307 ? -49.416 -32.225 85.851 1.00 53.53 307 LEU A N 1
ATOM 2255 C CA . LEU A 1 307 ? -50.740 -32.863 85.874 1.00 53.53 307 LEU A CA 1
ATOM 2256 C C . LEU A 1 307 ? -50.680 -34.363 86.233 1.00 53.53 307 LEU A C 1
ATOM 2258 O O . LEU A 1 307 ? -51.668 -35.072 86.041 1.00 53.53 307 LEU A O 1
ATOM 2262 N N . ARG A 1 308 ? -49.533 -34.853 86.723 1.00 46.81 308 ARG A N 1
ATOM 2263 C CA . ARG A 1 308 ? -49.339 -36.226 87.217 1.00 46.81 308 ARG A CA 1
ATOM 2264 C C . ARG A 1 308 ? -49.239 -36.286 88.731 1.00 46.81 308 ARG A C 1
ATOM 2266 O O . ARG A 1 308 ? -48.722 -35.317 89.324 1.00 46.81 308 ARG A O 1
#

Radius of gyration: 37.92 Å; Cα contacts (8 Å, |Δi|>4): 451; chains: 1; bounding box: 78×54×130 Å

Solvent-accessible surface area (backbone atoms only — not comparable to full-atom values): 16100 Å² total; per-residue (Å²): 89,43,73,57,12,37,51,43,36,49,55,48,41,55,49,50,49,54,52,44,53,54,48,50,53,45,46,53,48,44,52,51,45,38,52,52,18,56,56,31,33,37,83,88,54,50,52,67,56,18,49,54,51,37,52,52,47,50,52,50,47,51,49,38,34,48,53,13,68,68,40,57,55,94,91,37,54,43,24,65,41,80,27,59,76,44,76,41,52,59,35,71,52,93,89,34,61,46,79,48,57,36,73,43,56,25,36,59,68,39,55,50,28,42,71,56,79,26,73,58,75,41,63,67,40,85,84,21,31,34,37,27,31,53,67,49,75,86,43,90,46,46,82,58,38,35,31,36,38,43,29,35,33,72,82,68,54,33,38,38,41,30,29,19,27,88,87,70,48,77,50,36,80,44,75,43,68,79,48,90,67,33,72,53,70,52,30,36,37,44,77,72,65,59,62,63,62,40,75,46,72,37,75,44,43,44,58,69,51,30,40,50,95,53,28,65,38,3,54,55,33,39,54,43,43,51,52,30,46,52,51,52,54,51,50,47,52,52,50,52,55,51,41,55,52,40,53,54,47,38,54,51,38,49,55,50,46,50,54,49,50,55,50,47,42,71,75,70,54,73,61,62,70,60,50,50,50,49,48,51,50,50,51,51,49,51,53,50,48,53,52,49,50,53,50,62,59,44,52,60,54,54,54,56,61,72,75,105

Foldseek 3Di:
DLVVLLVLLVLVLVLLVLVLVLLVVLLVLLVVLLVLLVVLQDLVAALVRLVVSVVVLVVSLVVQQCSQAVRDDPPHRQAQQPFAWDWRQNDDDPPRIDTDGFGHLHCVSLVLKDFDQQCDWDDLPPQFKIKHFGQQPVDPLNPFFFKWKWAQALVNQKIWIFGAGPVRDTSDIDIAGRDPQGDDRGMTMHGGRHHHGDIGMDGRMDGQRSGDRHSPSSVVSSVSSVSSSVVSVVSSVVSVVSSVVSVVSSVVSVVVVVVVVVVCCVVPPDDPVVVVVVVVVVVVVVVVVVVVVVVVVVVVVVVVVVVD

Nearest PDB structures (foldseek):
  8jmv-assembly1_A  TM=7.950E-01  e=2.257E-22  Bacillus amyloliquefaciens
  3k8w-assembly1_A  TM=5.995E-01  e=1.766E-16  Sphingomonas sp. A1
  4nx9-assembly1_A  TM=6.050E-01  e=5.964E-16  Pseudomonas aeruginosa
  2zbi-assembly1_A  TM=5.589E-01  e=5.668E-15  Sphingomonas sp. A1
  6x80-assembly1_D  TM=6.396E-01  e=6.204E-12  Campylobacter jejuni

Mean predicted aligned error: 12.22 Å

Secondary structure (DSSP, 8-state):
-HHHHHHHHHHHHHHHHHHHHHHHHHHHHHHHHHHHHHHHHSTTS-HHHHHHHHHHHHHHHHHHHHHHHH-EETTEESSSS--S-EEEE-SSSTT-EEEE-----STTTTTSEEE--EEEEEEEETTTEEEEE---TTSTTTTT--EEEEEE-TTSSEEEEEEE-TTS-EEEEEEEES-SSEEETTEEEEESSPPTT-EEEEE-EEE----SSSTHHHHHHHHHHHHHHHHHHHHHHHHHHHHHHHHHHHHHHHHHHHHHHHHHHHHH---HHHHHHHHHHHHHHHHHHHHHHHHHHHHHHHHHHHT-

Sequence (308 aa):
GLNQASRNAQDGISLLQTAEGALQETHSILQRMRELAVQSASDTVTKEDRAEIQKEVNALTIEIRRISTDTEFNTQRLLDGSFTTKTIHIGSNADQNLQVGIVAMSDHALKVVSFVDFTVSRDIVAGEISVSGALATGEANVQGAVKARVTVAAGGASVTTQLVDAAGEDVGNAVVDDASPYEAYGLTFAIQAASHGKTYELDIVTGINVSGDTGANANAAITTINNAINNVSGERSKLGAIQNRLEHTIANLATSAENLTAAESRIRDVDIAVEMMNFTKYQILAQASTAMLAQANAKPQAVLQLLR